Protein AF-0000000074639328 (afdb_homodimer)

InterPro domains:
  IPR000387 Tyrosine-specific protein phosphatases domain [PS50056] (82-148)
  IPR003595 Protein-tyrosine phosphatase, catalytic [SM00404] (59-155)
  IPR020422 Dual specificity protein phosphatase domain [PS50054] (8-161)
  IPR029021 Protein-tyrosine phosphatase-like [G3DSA:3.90.190.10] (4-173)
  IPR029021 Protein-tyrosine phosphatase-like [SSF52799] (18-153)
  IPR050561 Protein Tyrosine Phosphatase [PTHR23339] (26-161)

Secondary structure (DSSP, 8-state):
------PPPEEEEETTEEEEEEPPPPTTTHHHHHHHHHHTTEEEEEE-S---S-HHHHHTTT-EEEE----TTSPPPHHHHHHHHHHHHHHHHHSTT-EEEEE-SSSSSHHHHHHHHHHHHTT--HHHHHHHHHHHSTT-S-HHHHHHHHH-----TTS---TT----------/------PPPEEEEETTEEEEEEPPPPGGGHHHHHHHHHHTTEEEEEE-S---S-HHHHHTTT-EEEE----TTSPPPHHHHHHHHHHHHHHHHHSTT-EEEEE-SSSSSHHHHHHHHHHHHTT--HHHHHHHHHHHSTT-S-HHHHHHHHH-----TTS---TT----------

Radius of gyration: 21.83 Å; Cα contacts (8 Å, |Δi|>4): 522; chains: 2; bounding box: 65×54×74 Å

Sequence (348 aa):
MMKSRRPEPAEICHKNMRFLITDRPTDANLEKFITELEKHGVKDVVRVCEPTYSKEKLANSGIRVLDWEFDDGSPPPPEIVQNWFNLLKTRFSEDPGCCVAVHCVAGLGRAPVLVALALMEGGLKYEDAVEMIREKRRGAINARQLAYLEMYKAKARLRPKNGRNGGHHGCTILMMKSRRPEPAEICHKNMRFLITDRPTDANLEKFITELEKHGVKDVVRVCEPTYSKEKLANSGIRVLDWEFDDGSPPPPEIVQNWFNLLKTRFSEDPGCCVAVHCVAGLGRAPVLVALALMEGGLKYEDAVEMIREKRRGAINARQLAYLEMYKAKARLRPKNGRNGGHHGCTIL

Solvent-accessible surface area (backbone atoms only — not comparable to full-atom values): 19793 Å² total; per-residue (Å²): 125,81,74,75,72,75,76,69,72,25,76,48,76,55,59,71,43,35,36,34,40,28,46,52,73,47,86,91,42,40,67,60,49,51,52,53,37,55,73,61,41,37,44,36,37,38,33,35,34,83,85,85,71,70,57,63,69,41,44,75,73,65,23,45,70,43,86,57,60,59,62,84,89,49,81,77,51,70,67,55,53,51,52,50,53,52,47,50,58,50,47,43,66,77,39,71,28,40,19,41,30,31,21,19,71,75,33,32,42,71,26,50,50,55,53,35,49,50,38,27,15,46,67,40,53,59,69,56,29,49,47,59,48,31,76,55,35,74,81,39,51,50,72,66,49,45,51,52,49,67,66,55,77,68,80,50,82,57,42,79,77,70,75,68,74,65,74,79,78,71,81,71,83,126,127,82,72,74,72,75,74,68,72,25,76,48,76,56,57,70,43,35,36,36,40,26,45,51,74,47,87,90,42,38,66,60,48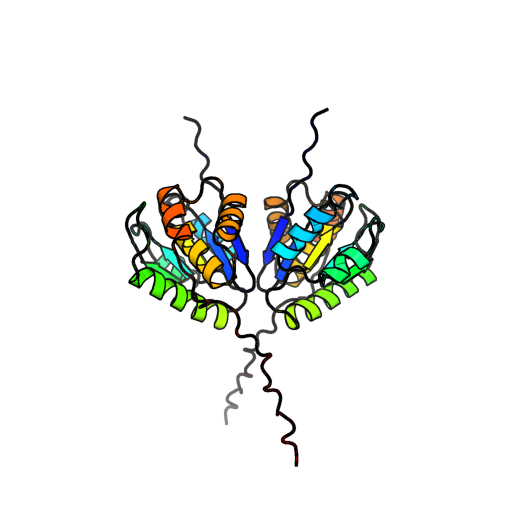,51,53,53,37,56,73,60,43,37,45,36,38,38,33,36,35,82,86,86,73,71,56,63,69,42,43,76,72,63,22,46,69,43,84,57,61,59,61,84,87,47,79,78,51,69,67,54,53,50,51,49,53,52,48,50,59,51,47,44,66,76,40,71,29,42,19,42,30,31,21,18,69,74,34,32,42,69,26,49,49,56,52,35,52,51,39,26,15,45,68,40,51,59,68,56,29,49,46,59,48,33,74,56,35,75,81,39,51,49,71,68,51,46,52,52,48,67,68,56,78,68,81,52,82,57,42,80,76,71,78,64,76,70,74,79,79,71,80,73,82,124

Foldseek 3Di:
DPPPPQADWFWFDDDQAIETQHADDDPVCVVVVLVVLVVQQAQEEEEQDDDDDDQVVNVVVNHHYHYNHDDFLDDRDPVSLVVLLVCRVVVCVVPTRHYHYYYYHRRAAHRLLSQLLLVVLQPDQSVVSVVSRCVRPPNHHDPSSSVVSNPDDHDNSPHDPPVPPPPPPPPPDD/DPPPPQADWFWFDDDQAIETFHADDDPVCVVVVLVVLVVQQAQEEEEQDDDDDDQVVNVVVNHHYHYNHDDFLDDRDPVSLVVLLVCRVVVCVVPTRHYHYYYYHRRAAHRLLSQLLLVVLQPDQSVVSVVSRCVRPPNHHDPSSSVVSNPDDHDNSPHDDPVPPPDPPPPPDD

Structure (mmCIF, N/CA/C/O backbone):
data_AF-0000000074639328-model_v1
#
loop_
_entity.id
_entity.type
_entity.pdbx_description
1 polymer 'Uncharacterized protein'
#
loop_
_atom_site.group_PDB
_atom_site.id
_atom_site.type_symbol
_atom_site.label_atom_id
_atom_site.label_alt_id
_atom_site.label_comp_id
_atom_site.label_asym_id
_atom_site.label_entity_id
_atom_site.label_seq_id
_atom_site.pdbx_PDB_ins_code
_atom_site.Cartn_x
_atom_site.Cartn_y
_atom_site.Cartn_z
_atom_site.occupancy
_atom_site.B_iso_or_equiv
_atom_site.auth_seq_id
_atom_site.auth_comp_id
_atom_site.auth_asym_id
_atom_site.auth_atom_id
_atom_site.pdbx_PDB_model_num
ATOM 1 N N . MET A 1 1 ? -11.578 25.125 -20.547 1 24.27 1 MET A N 1
ATOM 2 C CA . MET A 1 1 ? -10.82 25.188 -19.297 1 24.27 1 MET A CA 1
ATOM 3 C C . MET A 1 1 ? -10.43 23.797 -18.828 1 24.27 1 MET A C 1
ATOM 5 O O . MET A 1 1 ? -11.289 22.938 -18.656 1 24.27 1 MET A O 1
ATOM 9 N N . MET A 1 2 ? -9.328 23.25 -19.188 1 27.66 2 MET A N 1
ATOM 10 C CA . MET A 1 2 ? -8.938 21.859 -18.969 1 27.66 2 MET A CA 1
ATOM 11 C C . MET A 1 2 ? -9.188 21.438 -17.531 1 27.66 2 MET A C 1
ATOM 13 O O . MET A 1 2 ? -8.703 22.078 -16.594 1 27.66 2 MET A O 1
ATOM 17 N N . LYS A 1 3 ? -10.242 21.094 -17.203 1 35.56 3 LYS A N 1
ATOM 18 C CA . LYS A 1 3 ? -10.578 20.734 -15.828 1 35.56 3 LYS A CA 1
ATOM 19 C C . LYS A 1 3 ? -9.438 19.953 -15.18 1 35.56 3 LYS A C 1
ATOM 21 O O . LYS A 1 3 ? -9.031 18.906 -15.68 1 35.56 3 LYS A O 1
ATOM 26 N N . SER A 1 4 ? -8.406 20.578 -14.688 1 44.16 4 SER A N 1
ATOM 27 C CA . SER A 1 4 ? -7.27 19.906 -14.062 1 44.16 4 SER A CA 1
ATOM 28 C C . SER A 1 4 ? -7.723 18.797 -13.125 1 44.16 4 SER A C 1
ATOM 30 O O . SER A 1 4 ? -8.453 19.047 -12.164 1 44.16 4 SER A O 1
ATOM 32 N N . ARG A 1 5 ? -8.062 17.703 -13.57 1 53.28 5 ARG A N 1
ATOM 33 C CA . ARG A 1 5 ? -8.57 16.562 -12.812 1 53.28 5 ARG A CA 1
ATOM 34 C C . ARG A 1 5 ? -7.785 16.359 -11.523 1 53.28 5 ARG A C 1
ATOM 36 O O . ARG A 1 5 ? -6.555 16.359 -11.531 1 53.28 5 ARG A O 1
ATOM 43 N N . ARG A 1 6 ? -8.492 16.766 -10.375 1 64.94 6 ARG A N 1
ATOM 44 C CA . ARG A 1 6 ? -7.926 16.531 -9.047 1 64.94 6 ARG A CA 1
ATOM 45 C C . ARG A 1 6 ? -7.262 15.164 -8.953 1 64.94 6 ARG A C 1
ATOM 47 O O . ARG A 1 6 ? -7.793 14.18 -9.469 1 64.94 6 ARG A O 1
ATOM 54 N N . PRO A 1 7 ? -6.027 15.148 -8.523 1 80.62 7 PRO A N 1
ATOM 55 C CA . PRO A 1 7 ? -5.352 13.852 -8.414 1 80.62 7 PRO A CA 1
ATOM 56 C C . PRO A 1 7 ? -6.121 12.852 -7.559 1 80.62 7 PRO A C 1
ATOM 58 O O . PRO A 1 7 ? -6.848 13.25 -6.641 1 80.62 7 PRO A O 1
ATOM 61 N N . GLU A 1 8 ? -6.199 11.648 -7.938 1 87.94 8 GLU A N 1
ATOM 62 C CA . GLU A 1 8 ? -6.789 10.57 -7.152 1 87.94 8 GLU A CA 1
ATOM 63 C C . GLU A 1 8 ? -6.062 10.391 -5.824 1 87.94 8 GLU A C 1
ATOM 65 O O . GLU A 1 8 ? -4.891 10.742 -5.699 1 87.94 8 GLU A O 1
ATOM 70 N N . PRO A 1 9 ? -6.77 9.906 -4.785 1 95.56 9 PRO A N 1
ATOM 71 C CA . PRO A 1 9 ? -6.094 9.586 -3.527 1 95.56 9 PRO A CA 1
ATOM 72 C C . PRO A 1 9 ? -4.871 8.695 -3.723 1 95.56 9 PRO A C 1
ATOM 74 O O . PRO A 1 9 ? -4.879 7.801 -4.574 1 95.56 9 PRO A O 1
ATOM 77 N N . ALA A 1 10 ? -3.816 8.992 -2.988 1 97 10 ALA A N 1
ATOM 78 C CA . ALA A 1 10 ? -2.586 8.211 -3.066 1 97 10 ALA A CA 1
ATOM 79 C C . ALA A 1 10 ? -2.367 7.402 -1.793 1 97 10 ALA A C 1
ATOM 81 O O . ALA A 1 10 ? -2.15 7.969 -0.719 1 97 10 ALA A O 1
ATOM 82 N N . GLU A 1 11 ? -2.463 6.117 -1.931 1 97 11 GLU A N 1
ATOM 83 C CA . GLU A 1 11 ? -2.156 5.254 -0.795 1 97 11 GLU A CA 1
ATOM 84 C C . GLU A 1 11 ? -0.665 4.934 -0.732 1 97 11 GLU A C 1
ATOM 86 O O . GLU A 1 11 ? -0.063 4.555 -1.739 1 97 11 GLU A O 1
ATOM 91 N N . ILE A 1 12 ? -0.061 5.172 0.408 1 97.56 12 ILE A N 1
ATOM 92 C CA . ILE A 1 12 ? 1.343 4.875 0.67 1 97.56 12 ILE A CA 1
ATOM 93 C C . ILE A 1 12 ? 1.45 3.803 1.753 1 97.56 12 ILE A C 1
ATOM 95 O O . ILE A 1 12 ? 0.917 3.967 2.854 1 97.56 12 ILE A O 1
ATOM 99 N N . CYS A 1 13 ? 2.08 2.711 1.407 1 96.5 13 CYS A N 1
ATOM 100 C CA . CYS A 1 13 ? 2.299 1.643 2.377 1 96.5 13 CYS A CA 1
ATOM 101 C C . CYS A 1 13 ? 3.787 1.404 2.602 1 96.5 13 CYS A C 1
ATOM 103 O O . CYS A 1 13 ? 4.57 1.398 1.648 1 96.5 13 CYS A O 1
ATOM 105 N N . HIS A 1 14 ? 4.172 1.305 3.816 1 95.56 14 HIS A N 1
ATOM 106 C CA . HIS A 1 14 ? 5.535 0.966 4.207 1 95.56 14 HIS A CA 1
ATOM 107 C C . HIS A 1 14 ? 5.555 0.213 5.531 1 95.56 14 HIS A C 1
ATOM 109 O O . HIS A 1 14 ? 5.184 0.765 6.57 1 95.56 14 HIS A O 1
ATOM 115 N N . LYS A 1 15 ? 6.008 -1.035 5.438 1 92.38 15 LYS A N 1
ATOM 116 C CA . LYS A 1 15 ? 5.992 -1.878 6.629 1 92.38 15 LYS A CA 1
ATOM 117 C C . LYS A 1 15 ? 4.605 -1.91 7.262 1 92.38 15 LYS A C 1
ATOM 119 O O . LYS A 1 15 ? 3.631 -2.303 6.617 1 92.38 15 LYS A O 1
ATOM 124 N N . ASN A 1 16 ? 4.477 -1.452 8.492 1 92.75 16 ASN A N 1
ATOM 125 C CA . ASN A 1 16 ? 3.193 -1.551 9.188 1 92.75 16 ASN A CA 1
ATOM 126 C C . ASN A 1 16 ? 2.404 -0.248 9.094 1 92.75 16 ASN A C 1
ATOM 128 O O . ASN A 1 16 ? 1.396 -0.077 9.781 1 92.75 16 ASN A O 1
ATOM 132 N N . MET A 1 17 ? 2.885 0.607 8.227 1 97.12 17 MET A N 1
ATOM 133 C CA . MET A 1 17 ? 2.217 1.902 8.125 1 97.12 17 MET A CA 1
ATOM 134 C C . MET A 1 17 ? 1.473 2.027 6.801 1 97.12 17 MET A C 1
ATOM 136 O O . MET A 1 17 ? 1.985 1.625 5.754 1 97.12 17 MET A O 1
ATOM 140 N N . ARG A 1 18 ? 0.256 2.551 6.867 1 98 18 ARG A N 1
ATOM 141 C CA . ARG A 1 18 ? -0.562 2.84 5.695 1 98 18 ARG A CA 1
ATOM 142 C C . ARG A 1 18 ? -1.137 4.25 5.762 1 98 18 ARG A C 1
ATOM 144 O O . ARG A 1 18 ? -1.764 4.625 6.754 1 98 18 ARG A O 1
ATOM 151 N N . PHE A 1 19 ? -0.852 4.996 4.719 1 98.81 19 PHE A N 1
ATOM 152 C CA . PHE A 1 19 ? -1.301 6.383 4.656 1 98.81 19 PHE A CA 1
ATOM 153 C C . PHE A 1 19 ? -2.17 6.617 3.428 1 98.81 19 PHE A C 1
ATOM 155 O O . PHE A 1 19 ? -2.016 5.934 2.414 1 98.81 19 PHE A O 1
ATOM 162 N N . LEU A 1 20 ? -3.078 7.555 3.543 1 98.75 20 LEU A N 1
ATOM 163 C CA . LEU A 1 20 ? -3.83 8.055 2.396 1 98.75 20 LEU A CA 1
ATOM 164 C C . LEU A 1 20 ? -3.686 9.562 2.266 1 98.75 20 LEU A C 1
ATOM 166 O O . LEU A 1 20 ? -4.074 10.312 3.168 1 98.75 20 LEU A O 1
ATOM 170 N N . ILE A 1 21 ? -3.033 9.961 1.187 1 98.75 21 ILE A N 1
ATOM 171 C CA . ILE A 1 21 ? -2.898 11.391 0.903 1 98.75 21 ILE A CA 1
ATOM 172 C C . ILE A 1 21 ? -3.994 11.828 -0.067 1 98.75 21 ILE A C 1
ATOM 174 O O . ILE A 1 21 ? -4.172 11.219 -1.128 1 98.75 21 ILE A O 1
ATOM 178 N N . THR A 1 22 ? -4.727 12.844 0.298 1 98.12 22 THR A N 1
ATOM 179 C CA . THR A 1 22 ? -5.793 13.352 -0.563 1 98.12 22 THR A CA 1
ATOM 180 C C . THR A 1 22 ? -5.746 14.875 -0.642 1 98.12 22 THR A C 1
ATOM 182 O O . THR A 1 22 ? -4.98 15.516 0.082 1 98.12 22 THR A O 1
ATOM 185 N N . ASP A 1 23 ? -6.488 15.461 -1.587 1 97.75 23 ASP A N 1
ATOM 186 C CA . ASP A 1 23 ? -6.82 16.875 -1.529 1 97.75 23 ASP A CA 1
ATOM 187 C C . ASP A 1 23 ? -8 17.125 -0.597 1 97.75 23 ASP A C 1
ATOM 189 O O . ASP A 1 23 ? -8.656 16.188 -0.151 1 97.75 23 ASP A O 1
ATOM 193 N N . ARG A 1 24 ? -8.203 18.328 -0.285 1 97.75 24 ARG A N 1
ATOM 194 C CA . ARG A 1 24 ? -9.312 18.75 0.566 1 97.75 24 ARG A CA 1
ATOM 195 C C . ARG A 1 24 ? -10.648 18.5 -0.123 1 97.75 24 ARG A C 1
ATOM 197 O O . ARG A 1 24 ? -10.859 18.938 -1.258 1 97.75 24 ARG A O 1
ATOM 204 N N . PRO A 1 25 ? -11.531 17.781 0.567 1 97.5 25 PRO A N 1
ATOM 205 C CA . PRO A 1 25 ? -12.852 17.625 -0.042 1 97.5 25 PRO A CA 1
ATOM 206 C C . PRO A 1 25 ? -13.648 18.938 -0.052 1 97.5 25 PRO A C 1
ATOM 208 O O . PRO A 1 25 ? -13.336 19.859 0.695 1 97.5 25 PRO A O 1
ATOM 211 N N . THR A 1 26 ? -14.586 18.984 -0.951 1 95 26 THR A N 1
ATOM 212 C CA . THR A 1 26 ? -15.594 20.031 -0.975 1 95 26 THR A CA 1
ATOM 213 C C . THR A 1 26 ? -16.922 19.516 -0.445 1 95 26 THR A C 1
ATOM 215 O O . THR A 1 26 ? -17.094 18.312 -0.233 1 95 26 THR A O 1
ATOM 218 N N . ASP A 1 27 ? -17.844 20.422 -0.256 1 93.25 27 ASP A N 1
ATOM 219 C CA . ASP A 1 27 ? -19.172 20 0.163 1 93.25 27 ASP A CA 1
ATOM 220 C C . ASP A 1 27 ? -19.797 19.031 -0.853 1 93.25 27 ASP A C 1
ATOM 222 O O . ASP A 1 27 ? -20.469 18.078 -0.477 1 93.25 27 ASP A O 1
ATOM 226 N N . ALA A 1 28 ? -19.578 19.266 -2.107 1 95.06 28 ALA A N 1
ATOM 227 C CA . ALA A 1 28 ? -20.172 18.484 -3.188 1 95.06 28 ALA A CA 1
ATOM 228 C C . ALA A 1 28 ? -19.625 17.062 -3.201 1 95.06 28 ALA A C 1
ATOM 230 O O . ALA A 1 28 ? -20.328 16.125 -3.611 1 95.06 28 ALA A O 1
ATOM 231 N N . ASN A 1 29 ? -18.359 16.859 -2.736 1 96.06 29 ASN A N 1
ATOM 232 C CA . ASN A 1 29 ? -17.781 15.516 -2.848 1 96.06 29 ASN A CA 1
ATOM 233 C C . ASN A 1 29 ? -17.469 14.922 -1.477 1 96.06 29 ASN A C 1
ATOM 235 O O . ASN A 1 29 ? -16.719 13.953 -1.372 1 96.06 29 ASN A O 1
ATOM 239 N N . LEU A 1 30 ? -18.047 15.5 -0.447 1 97 30 LEU A N 1
ATOM 240 C CA . LEU A 1 30 ? -17.719 15.062 0.909 1 97 30 LEU A CA 1
ATOM 241 C C . LEU A 1 30 ? -18.172 13.625 1.135 1 97 30 LEU A C 1
ATOM 243 O O . LEU A 1 30 ? -17.453 12.844 1.771 1 97 30 LEU A O 1
ATOM 247 N N . GLU A 1 31 ? -19.281 13.25 0.608 1 96.75 31 GLU A N 1
ATOM 248 C CA . GLU A 1 31 ? -19.781 11.891 0.782 1 96.75 31 GLU A CA 1
ATOM 249 C C . GLU A 1 31 ? -18.875 10.883 0.079 1 96.75 31 GLU A C 1
ATOM 251 O O . GLU A 1 31 ? -18.594 9.812 0.62 1 96.75 31 GLU A O 1
ATOM 256 N N . LYS A 1 32 ? -18.5 11.242 -1.115 1 96 32 LYS A N 1
ATOM 257 C CA . LYS A 1 32 ? -17.562 10.383 -1.842 1 96 32 LYS A CA 1
ATOM 258 C C . LYS A 1 32 ? -16.234 10.266 -1.106 1 96 32 LYS A C 1
ATOM 260 O O . LYS A 1 32 ? -15.625 9.195 -1.078 1 96 32 LYS A O 1
ATOM 265 N N . PHE A 1 33 ? -15.828 11.359 -0.594 1 97.62 33 PHE A N 1
ATOM 266 C CA . PHE A 1 33 ? -14.609 11.406 0.206 1 97.62 33 PHE A CA 1
ATOM 267 C C . PHE A 1 33 ? -14.711 10.445 1.391 1 97.62 33 PHE A C 1
ATOM 269 O O . PHE A 1 33 ? -13.812 9.641 1.616 1 97.62 33 PHE A O 1
ATOM 276 N N . ILE A 1 34 ? -15.781 10.422 2.094 1 97.75 34 ILE A N 1
ATOM 277 C CA . ILE A 1 34 ? -15.969 9.578 3.268 1 97.75 34 ILE A CA 1
ATOM 278 C C . ILE A 1 34 ? -15.992 8.109 2.852 1 97.75 34 ILE A C 1
ATOM 280 O O . ILE A 1 34 ? -15.367 7.262 3.5 1 97.75 34 ILE A O 1
ATOM 284 N N . THR A 1 35 ? -16.672 7.832 1.785 1 95.31 35 THR A N 1
ATOM 285 C CA . THR A 1 35 ? -16.719 6.469 1.266 1 95.31 35 THR A CA 1
ATOM 286 C C . THR A 1 35 ? -15.32 5.965 0.923 1 95.31 35 THR A C 1
ATOM 288 O O . THR A 1 35 ? -14.984 4.816 1.208 1 95.31 35 THR A O 1
ATOM 291 N N . GLU A 1 36 ? -14.477 6.848 0.338 1 95.25 36 GLU A N 1
ATOM 292 C CA . GLU A 1 36 ? -13.102 6.504 -0.003 1 95.25 36 GLU A CA 1
ATOM 293 C C . GLU A 1 36 ? -12.281 6.203 1.249 1 95.25 36 GLU A C 1
ATOM 295 O O . GLU A 1 36 ? -11.484 5.266 1.263 1 95.25 36 GLU A O 1
ATOM 300 N N . LEU A 1 37 ? -12.547 6.988 2.246 1 97.88 37 LEU A N 1
ATOM 301 C CA . LEU A 1 37 ? -11.867 6.758 3.514 1 97.88 37 LEU A CA 1
ATOM 302 C C . LEU A 1 37 ? -12.242 5.398 4.09 1 97.88 37 LEU A C 1
ATOM 304 O O . LEU A 1 37 ? -11.367 4.645 4.531 1 97.88 37 LEU A O 1
ATOM 308 N N . GLU A 1 38 ? -13.469 5.086 4.059 1 95.56 38 GLU A N 1
ATOM 309 C CA . GLU A 1 38 ? -13.961 3.814 4.586 1 95.56 38 GLU A CA 1
ATOM 310 C C . GLU A 1 38 ? -13.375 2.635 3.812 1 95.56 38 GLU A C 1
ATOM 312 O O . GLU A 1 38 ? -12.961 1.641 4.41 1 95.56 38 GLU A O 1
ATOM 317 N N . LYS A 1 39 ? -13.344 2.865 2.545 1 91.69 39 LYS A N 1
ATOM 318 C CA . LYS A 1 39 ? -12.828 1.815 1.672 1 91.69 39 LYS A CA 1
ATOM 319 C C . LYS A 1 39 ? -11.375 1.484 2.008 1 91.69 39 LYS A C 1
ATOM 321 O O . LYS A 1 39 ? -10.961 0.327 1.915 1 91.69 39 LYS A O 1
ATOM 326 N N . HIS A 1 40 ? -10.609 2.379 2.461 1 95.25 40 HIS A N 1
ATOM 327 C CA . HIS A 1 40 ? -9.188 2.193 2.738 1 95.25 40 HIS A CA 1
ATOM 328 C C . HIS A 1 40 ? -8.953 1.851 4.207 1 95.25 40 HIS A C 1
ATOM 330 O O . HIS A 1 40 ? -7.809 1.674 4.633 1 95.25 40 HIS A O 1
ATOM 336 N N . GLY A 1 41 ? -10.055 1.839 5.051 1 95.69 41 GLY A N 1
ATOM 337 C CA . GLY A 1 41 ? -9.906 1.499 6.457 1 95.69 41 GLY A CA 1
ATOM 338 C C . GLY A 1 41 ? -9.305 2.619 7.281 1 95.69 41 GLY A C 1
ATOM 339 O O . GLY A 1 41 ? -8.562 2.365 8.234 1 95.69 41 GLY A O 1
ATOM 340 N N . VAL A 1 42 ? -9.609 3.844 6.906 1 98.5 42 VAL A N 1
ATOM 341 C CA . VAL A 1 42 ? -9.047 5.004 7.594 1 98.5 42 VAL A CA 1
ATOM 342 C C . VAL A 1 42 ? -9.695 5.148 8.969 1 98.5 42 VAL A C 1
ATOM 344 O O . VAL A 1 42 ? -10.922 5.043 9.102 1 98.5 42 VAL A O 1
ATOM 347 N N . LYS A 1 43 ? -8.844 5.398 9.93 1 98.75 43 LYS A N 1
ATOM 348 C CA . LYS A 1 43 ? -9.344 5.605 11.281 1 98.75 43 LYS A CA 1
ATOM 349 C C . LYS A 1 43 ? -9.164 7.059 11.719 1 98.75 43 LYS A C 1
ATOM 351 O O . LYS A 1 43 ? -9.93 7.562 12.539 1 98.75 43 LYS A O 1
ATOM 356 N N . ASP A 1 44 ? -8.195 7.738 11.219 1 98.88 44 ASP A N 1
ATOM 357 C CA . ASP A 1 44 ? -7.914 9.141 11.516 1 98.88 44 ASP A CA 1
ATOM 358 C C . ASP A 1 44 ? -7.715 9.945 10.234 1 98.88 44 ASP A C 1
ATOM 360 O O . ASP A 1 44 ? -7.074 9.469 9.297 1 98.88 44 ASP A O 1
ATOM 364 N N . VAL A 1 45 ? -8.305 11.078 10.234 1 98.94 45 VAL A N 1
ATOM 365 C CA . VAL A 1 45 ? -8 12.078 9.211 1 98.94 4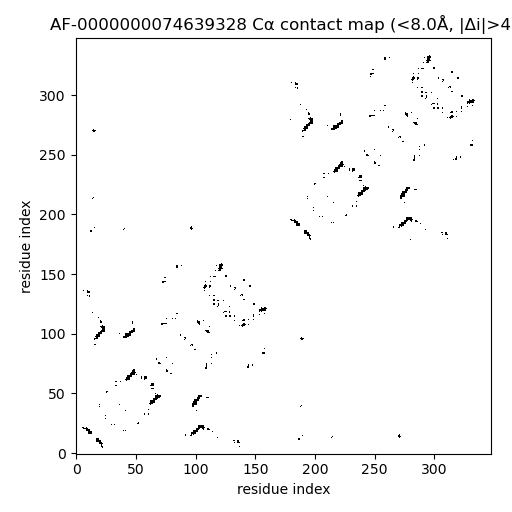5 VAL A CA 1
ATOM 366 C C . VAL A 1 45 ? -7.316 13.281 9.852 1 98.94 45 VAL A C 1
ATOM 368 O O . VAL A 1 45 ? -7.852 13.891 10.781 1 98.94 45 VAL A O 1
ATOM 371 N N . VAL A 1 46 ? -6.16 13.625 9.375 1 98.94 46 VAL A N 1
ATOM 372 C CA . VAL A 1 46 ? -5.434 14.812 9.812 1 98.94 46 VAL A CA 1
ATOM 373 C C . VAL A 1 46 ? -5.598 15.93 8.789 1 98.94 46 VAL A C 1
ATOM 375 O O . VAL A 1 46 ? -5.203 15.773 7.629 1 98.94 46 VAL A O 1
ATOM 378 N N . ARG A 1 47 ? -6.191 17.016 9.188 1 98.75 47 ARG A N 1
ATOM 379 C CA . ARG A 1 47 ? -6.289 18.203 8.359 1 98.75 47 ARG A CA 1
ATOM 380 C C . ARG A 1 47 ? -5.156 19.188 8.664 1 98.75 47 ARG A C 1
ATOM 382 O O . ARG A 1 47 ? -5.039 19.672 9.789 1 98.75 47 ARG A O 1
ATOM 389 N N . VAL A 1 48 ? -4.352 19.438 7.648 1 98.75 48 VAL A N 1
ATOM 390 C CA . VAL A 1 48 ? -3.209 20.312 7.914 1 98.75 48 VAL A CA 1
ATOM 391 C C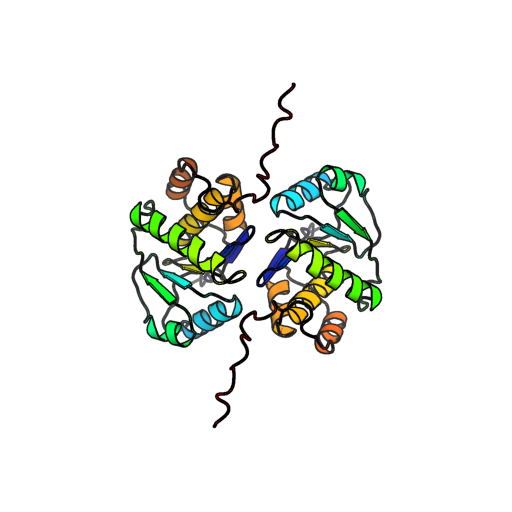 . VAL A 1 48 ? -3.408 21.656 7.219 1 98.75 48 VAL A C 1
ATOM 393 O O . VAL A 1 48 ? -2.445 22.391 6.996 1 98.75 48 VAL A O 1
ATOM 396 N N . CYS A 1 49 ? -4.598 21.906 6.77 1 98.06 49 CYS A N 1
ATOM 397 C CA . CYS A 1 49 ? -5.078 23.203 6.32 1 98.06 49 CYS A CA 1
ATOM 398 C C . CYS A 1 49 ? -6.324 23.625 7.094 1 98.06 49 CYS A C 1
ATOM 400 O O . CYS A 1 49 ? -6.727 22.953 8.039 1 98.06 49 CYS A O 1
ATOM 402 N N . GLU A 1 50 ? -6.836 24.75 6.711 1 96.62 50 GLU A N 1
ATOM 403 C CA . GLU A 1 50 ? -8.008 25.281 7.402 1 96.62 50 GLU A CA 1
ATOM 404 C C . GLU A 1 50 ? -9.188 24.328 7.301 1 96.62 50 GLU A C 1
ATOM 406 O O . GLU A 1 50 ? -9.461 23.781 6.227 1 96.62 50 GLU A O 1
ATOM 411 N N . PRO A 1 51 ? -9.867 24.078 8.43 1 96.5 51 PRO A N 1
ATOM 412 C CA . PRO A 1 51 ? -11.055 23.219 8.383 1 96.5 51 PRO A CA 1
ATOM 413 C C . PRO A 1 51 ? -12.156 23.781 7.496 1 96.5 51 PRO A C 1
ATOM 415 O O . PRO A 1 51 ? -12.477 24.969 7.574 1 96.5 51 PRO A O 1
ATOM 418 N N . THR A 1 52 ? -12.742 22.922 6.625 1 95.88 52 THR A N 1
ATOM 419 C CA . THR A 1 52 ? -13.758 23.391 5.691 1 95.88 52 THR A CA 1
ATOM 420 C C . THR A 1 52 ? -15.008 22.516 5.762 1 95.88 52 THR A C 1
ATOM 422 O O . THR A 1 52 ? -15.984 22.75 5.059 1 95.88 52 THR A O 1
ATOM 425 N N . TYR A 1 53 ? -15.055 21.438 6.527 1 97.25 53 TYR A N 1
ATOM 426 C CA . TYR A 1 53 ? -16.203 20.562 6.723 1 97.25 53 TYR A CA 1
ATOM 427 C C . TYR A 1 53 ? -16.297 20.109 8.172 1 97.25 53 TYR A C 1
ATOM 429 O O . TYR A 1 53 ? -15.328 20.188 8.93 1 97.25 53 TYR A O 1
ATOM 437 N N . SER A 1 54 ? -17.453 19.656 8.586 1 95.81 54 SER A N 1
ATOM 438 C CA . SER A 1 54 ? -17.703 19.25 9.961 1 95.81 54 SER A CA 1
ATOM 439 C C . SER A 1 54 ? -17.062 17.906 10.273 1 95.81 54 SER A C 1
ATOM 441 O O . SER A 1 54 ? -17.094 17 9.445 1 95.81 54 SER A O 1
ATOM 443 N N . LYS A 1 55 ? -16.547 17.812 11.531 1 97.19 55 LYS A N 1
ATOM 444 C CA . LYS A 1 55 ? -15.977 16.562 12 1 97.19 55 LYS A CA 1
ATOM 445 C C . LYS A 1 55 ? -17.062 15.516 12.242 1 97.19 55 LYS A C 1
ATOM 447 O O . LYS A 1 55 ? -16.797 14.312 12.18 1 97.19 55 LYS A O 1
ATOM 452 N N . GLU A 1 56 ? -18.172 15.969 12.508 1 96.5 56 GLU A N 1
ATOM 453 C CA . GLU A 1 56 ? -19.281 15.102 12.922 1 96.5 56 GLU A CA 1
ATOM 454 C C . GLU A 1 56 ? -19.641 14.109 11.82 1 96.5 56 GLU A C 1
ATOM 456 O O . GLU A 1 56 ? -19.969 12.953 12.109 1 96.5 56 GLU A O 1
ATOM 461 N N . LYS A 1 57 ? -19.578 14.578 10.625 1 94.44 57 LYS A N 1
ATOM 462 C CA . LYS A 1 57 ? -19.906 13.711 9.492 1 94.44 57 LYS A CA 1
ATOM 463 C C . LYS A 1 57 ? -18.969 12.508 9.43 1 94.44 57 LYS A C 1
ATOM 465 O O . LYS A 1 57 ? -19.406 11.391 9.156 1 94.44 57 LYS A O 1
ATOM 470 N N . LEU A 1 58 ? -17.734 12.758 9.695 1 97.81 58 LEU A N 1
ATOM 471 C CA . LEU A 1 58 ? -16.75 11.68 9.664 1 97.81 58 LEU A CA 1
ATOM 472 C C . LEU A 1 58 ? -16.844 10.828 10.93 1 97.81 58 LEU A C 1
ATOM 474 O O . LEU A 1 58 ? -16.688 9.609 10.883 1 97.81 58 LEU A O 1
ATOM 478 N N . ALA A 1 59 ? -17.156 11.477 12.055 1 97.56 59 ALA A N 1
ATOM 479 C CA . ALA A 1 59 ? -17.297 10.766 13.32 1 97.56 59 ALA A CA 1
ATOM 480 C C . ALA A 1 59 ? -18.391 9.711 13.242 1 97.56 59 ALA A C 1
ATOM 482 O O . ALA A 1 59 ? -18.281 8.641 13.844 1 97.56 59 ALA A O 1
ATOM 483 N N . ASN A 1 60 ? -19.375 10 12.492 1 96.19 60 ASN A N 1
ATOM 484 C CA . ASN A 1 60 ? -20.484 9.07 12.312 1 96.19 60 ASN A CA 1
ATOM 485 C C . ASN A 1 60 ? -20.047 7.801 11.586 1 96.19 60 ASN A C 1
ATOM 487 O O . ASN A 1 60 ? -20.672 6.75 11.719 1 96.19 60 ASN A O 1
ATOM 491 N N . SER A 1 61 ? -18.969 7.895 10.898 1 95.69 61 SER A N 1
ATOM 492 C CA . SER A 1 61 ? -18.422 6.742 10.195 1 95.69 61 SER A CA 1
ATOM 493 C C . SER A 1 61 ? -17.266 6.121 10.961 1 95.69 61 SER A C 1
ATOM 495 O O . SER A 1 61 ? -16.516 5.309 10.414 1 95.69 61 SER A O 1
ATOM 497 N N . GLY A 1 62 ? -17.031 6.594 12.195 1 97.19 62 GLY A N 1
ATOM 498 C CA . GLY A 1 62 ? -15.984 6.031 13.039 1 97.19 62 GLY A CA 1
ATOM 499 C C . GLY A 1 62 ? -14.609 6.594 12.742 1 97.19 62 GLY A C 1
ATOM 500 O O . GLY A 1 62 ? -13.594 5.973 13.062 1 97.19 62 GLY A O 1
ATOM 501 N N . ILE A 1 63 ? -14.609 7.742 12.07 1 98.62 63 ILE A N 1
ATOM 502 C CA . ILE A 1 63 ? -13.336 8.344 11.695 1 98.62 63 ILE A CA 1
ATOM 503 C C . ILE A 1 63 ? -13.07 9.578 12.562 1 98.62 63 ILE A C 1
ATOM 505 O O . ILE A 1 63 ? -13.914 10.477 12.648 1 98.62 63 ILE A O 1
ATOM 509 N N . ARG A 1 64 ? -11.977 9.609 13.227 1 98.75 64 ARG A N 1
ATOM 510 C CA . ARG A 1 64 ? -11.555 10.75 14.031 1 98.75 64 ARG A CA 1
ATOM 511 C C . ARG A 1 64 ? -10.867 11.805 13.18 1 98.75 64 ARG A C 1
ATOM 513 O O . ARG A 1 64 ? -10.031 11.477 12.336 1 98.75 64 ARG A O 1
ATOM 520 N N . VAL A 1 65 ? -11.25 13.078 13.383 1 98.81 65 VAL A N 1
ATOM 521 C CA . VAL A 1 65 ? -10.641 14.172 12.625 1 98.81 65 VAL A CA 1
ATOM 522 C C . VAL A 1 65 ? -9.781 15.023 13.547 1 98.81 65 VAL A C 1
ATOM 524 O O . VAL A 1 65 ? -10.234 15.438 14.617 1 98.81 65 VAL A O 1
ATOM 527 N N . LEU A 1 66 ? -8.547 15.25 13.18 1 98.88 66 LEU A N 1
ATOM 528 C CA . LEU A 1 66 ? -7.598 16.078 13.922 1 98.88 66 LEU A CA 1
ATOM 529 C C . LEU A 1 66 ? -7.199 17.297 13.109 1 98.88 66 LEU A C 1
ATOM 531 O O . LEU A 1 66 ? -6.883 17.188 11.922 1 98.88 66 LEU A O 1
ATOM 535 N N . ASP A 1 67 ? -7.25 18.453 13.805 1 98.69 67 ASP A N 1
ATOM 536 C CA . ASP A 1 67 ? -6.875 19.703 13.164 1 98.69 67 ASP A CA 1
ATOM 537 C C . ASP A 1 67 ? -5.457 20.125 13.555 1 98.69 67 ASP A C 1
ATOM 539 O O . ASP A 1 67 ? -5.211 20.5 14.695 1 98.69 67 ASP A O 1
ATOM 543 N N . TRP A 1 68 ? -4.582 20.094 12.586 1 98.69 68 TRP A N 1
ATOM 544 C CA . TRP A 1 68 ? -3.188 20.469 12.82 1 98.69 68 TRP A CA 1
ATOM 545 C C . TRP A 1 68 ? -2.684 21.406 11.727 1 98.69 68 TRP A C 1
ATOM 547 O O . TRP A 1 68 ? -1.687 21.109 11.062 1 98.69 68 TRP A O 1
ATOM 557 N N . GLU A 1 69 ? -3.314 22.516 11.633 1 98.19 69 GLU A N 1
ATOM 558 C CA . GLU A 1 69 ? -3.055 23.484 10.562 1 98.19 69 GLU A CA 1
ATOM 559 C C . GLU A 1 69 ? -1.663 24.094 10.695 1 98.19 69 GLU A C 1
ATOM 561 O O . GLU A 1 69 ? -1.227 24.406 11.805 1 98.19 69 GLU A O 1
ATOM 566 N N . PHE A 1 70 ? -0.946 24.312 9.555 1 98 70 PHE A N 1
ATOM 567 C CA . PHE A 1 70 ? 0.266 25.125 9.484 1 98 70 PHE A CA 1
ATOM 568 C C . PHE A 1 70 ? 0.436 25.734 8.094 1 98 70 PHE A C 1
ATOM 570 O O . PHE A 1 70 ? -0.269 25.344 7.156 1 98 70 PHE A O 1
ATOM 577 N N . ASP A 1 71 ? 1.315 26.625 7.863 1 95.69 71 ASP A N 1
ATOM 578 C CA . ASP A 1 71 ? 1.387 27.453 6.672 1 95.69 71 ASP A CA 1
ATOM 579 C C . ASP A 1 71 ? 1.916 26.672 5.477 1 95.69 71 ASP A C 1
ATOM 581 O O . ASP A 1 71 ? 2.879 25.906 5.602 1 95.69 71 ASP A O 1
ATOM 585 N N . ASP A 1 72 ? 1.309 26.953 4.383 1 92.5 72 ASP A N 1
ATOM 586 C CA . ASP A 1 72 ? 1.758 26.344 3.133 1 92.5 72 ASP A CA 1
ATOM 587 C C . ASP A 1 72 ? 3.205 26.719 2.826 1 92.5 72 ASP A C 1
ATOM 589 O O . ASP A 1 72 ? 3.617 27.859 3.064 1 92.5 72 ASP A O 1
ATOM 593 N N . GLY A 1 73 ? 3.957 25.797 2.309 1 89.06 73 GLY A N 1
ATOM 594 C CA . GLY A 1 73 ? 5.336 26.047 1.926 1 89.06 73 GLY A CA 1
ATOM 595 C C . GLY A 1 73 ? 6.289 26.078 3.107 1 89.06 73 GLY A C 1
ATOM 596 O O . GLY A 1 73 ? 7.508 26.125 2.928 1 89.06 73 GLY A O 1
ATOM 597 N N . SER A 1 74 ? 5.75 26.016 4.301 1 91 74 SER A N 1
ATOM 598 C CA . SER A 1 74 ? 6.586 26 5.5 1 91 74 SER A CA 1
ATOM 599 C C . SER A 1 74 ? 6.766 24.578 6.031 1 91 74 SER A C 1
ATOM 601 O O . SER A 1 74 ? 5.898 23.734 5.84 1 91 74 SER A O 1
ATOM 603 N N . PRO A 1 75 ? 7.992 24.422 6.668 1 96.19 75 PRO A N 1
ATOM 604 C CA . PRO A 1 75 ? 8.086 23.172 7.426 1 96.19 75 PRO A CA 1
ATOM 605 C C . PRO A 1 75 ? 7.016 23.062 8.508 1 96.19 75 PRO A C 1
ATOM 607 O O . PRO A 1 75 ? 6.555 24.062 9.039 1 96.19 75 PRO A O 1
ATOM 610 N N . PRO A 1 76 ? 6.59 21.797 8.719 1 98.44 76 PRO A N 1
ATOM 611 C CA . PRO A 1 76 ? 5.668 21.656 9.844 1 98.44 76 PRO A CA 1
ATOM 612 C C . PRO A 1 76 ? 6.297 22.078 11.172 1 98.44 76 PRO A C 1
ATOM 614 O O . PRO A 1 76 ? 7.477 21.812 11.414 1 98.44 76 PRO A O 1
ATOM 617 N N . PRO A 1 77 ? 5.5 22.734 12.016 1 98.31 77 PRO A N 1
ATOM 618 C CA . PRO A 1 77 ? 6 23.078 13.344 1 98.31 77 PRO A CA 1
ATOM 619 C C . PRO A 1 77 ? 6.363 21.859 14.18 1 98.31 77 PRO A C 1
ATOM 621 O O . PRO A 1 77 ? 5.715 20.812 14.062 1 98.31 77 PRO A O 1
ATOM 624 N N . PRO A 1 78 ? 7.371 22.062 15.086 1 97.75 78 PRO A N 1
ATOM 625 C CA . PRO A 1 78 ? 7.816 20.922 15.906 1 97.75 78 PRO A CA 1
ATOM 626 C C . PRO A 1 78 ? 6.676 20.266 16.672 1 97.75 78 PRO A C 1
ATOM 628 O O . PRO A 1 78 ? 6.66 19.047 16.828 1 97.75 78 PRO A O 1
ATOM 631 N N . GLU A 1 79 ? 5.797 21.062 17.109 1 98.31 79 GLU A N 1
ATOM 632 C CA . GLU A 1 79 ? 4.68 20.5 17.859 1 98.31 79 GLU A CA 1
ATOM 633 C C . GLU A 1 79 ? 3.809 19.609 16.984 1 98.31 79 GLU A C 1
ATOM 635 O O . GLU A 1 79 ? 3.348 18.547 17.438 1 98.31 79 GLU A O 1
ATOM 640 N N . ILE A 1 80 ? 3.576 19.984 15.773 1 98.62 80 ILE A N 1
ATOM 641 C CA . ILE A 1 80 ? 2.779 19.188 14.844 1 98.62 80 ILE A CA 1
ATOM 642 C C . ILE A 1 80 ? 3.516 17.906 14.5 1 98.62 80 ILE A C 1
ATOM 644 O O . ILE A 1 80 ? 2.904 16.828 14.414 1 98.62 80 ILE A O 1
ATOM 648 N N . VAL A 1 81 ? 4.809 17.984 14.328 1 98.69 81 VAL A N 1
ATOM 649 C CA . VAL A 1 81 ? 5.629 16.828 14.031 1 98.69 81 VAL A CA 1
ATOM 650 C C . VAL A 1 81 ? 5.535 15.82 15.188 1 98.69 81 VAL A C 1
ATOM 652 O O . VAL A 1 81 ? 5.34 14.625 14.961 1 98.69 81 VAL A O 1
ATOM 655 N N . GLN A 1 82 ? 5.598 16.359 16.375 1 98.31 82 GLN A N 1
ATOM 656 C CA . GLN A 1 82 ? 5.504 15.492 17.547 1 98.31 82 GLN A CA 1
ATOM 657 C C . GLN A 1 82 ? 4.129 14.844 17.656 1 98.31 82 GLN A C 1
ATOM 659 O O . GLN A 1 82 ? 4.016 13.641 17.906 1 98.31 82 GLN A O 1
ATOM 664 N N . ASN A 1 83 ? 3.111 15.602 17.469 1 98.75 83 ASN A N 1
ATOM 665 C CA . ASN A 1 83 ? 1.751 15.07 17.5 1 98.75 83 ASN A CA 1
ATOM 666 C C . ASN A 1 83 ? 1.544 14 16.438 1 98.75 83 ASN A C 1
ATOM 668 O O . ASN A 1 83 ? 0.88 12.992 16.672 1 98.75 83 ASN A O 1
ATOM 672 N N . TRP A 1 84 ? 2.139 14.203 15.312 1 98.81 84 TRP A N 1
ATOM 673 C CA . TRP A 1 84 ? 2.047 13.281 14.18 1 98.81 84 TRP A CA 1
ATOM 674 C C . TRP A 1 84 ? 2.635 11.922 14.531 1 98.81 84 TRP A C 1
ATOM 676 O O . TRP A 1 84 ? 1.971 10.891 14.383 1 98.81 84 TRP A O 1
ATOM 686 N N . PHE A 1 85 ? 3.787 11.93 15.07 1 98.62 85 PHE A N 1
ATOM 687 C CA . PHE A 1 85 ? 4.438 10.664 15.406 1 98.62 85 PHE A CA 1
ATOM 688 C C . PHE A 1 85 ? 3.725 9.984 16.562 1 98.62 85 PHE A C 1
ATOM 690 O O . PHE A 1 85 ? 3.611 8.758 16.594 1 98.62 85 PHE A O 1
ATOM 697 N N . ASN A 1 86 ? 3.236 10.758 17.516 1 98.56 86 ASN A N 1
ATOM 698 C CA . ASN A 1 86 ? 2.469 10.18 18.609 1 98.56 86 ASN A CA 1
ATOM 699 C C . ASN A 1 86 ? 1.204 9.492 18.109 1 98.56 86 ASN A C 1
ATOM 701 O O . ASN A 1 86 ? 0.873 8.391 18.547 1 98.56 86 ASN A O 1
ATOM 705 N N . LEU A 1 87 ? 0.537 10.156 17.203 1 98.88 87 LEU A N 1
ATOM 706 C CA . LEU A 1 87 ? -0.657 9.562 16.609 1 98.88 87 LEU A CA 1
ATOM 707 C C . LEU A 1 87 ? -0.325 8.242 15.93 1 98.88 87 LEU A C 1
ATOM 709 O O . LEU A 1 87 ? -1.011 7.238 16.141 1 98.88 87 LEU A O 1
ATOM 713 N N . LEU A 1 88 ? 0.688 8.234 15.125 1 98.62 88 LEU A N 1
ATOM 714 C CA . LEU A 1 88 ? 1.017 7.066 14.32 1 98.62 88 LEU A CA 1
ATOM 715 C C . LEU A 1 88 ? 1.419 5.891 15.203 1 98.62 88 LEU A C 1
ATOM 717 O O . LEU A 1 88 ? 0.983 4.758 14.977 1 98.62 88 LEU A O 1
ATOM 721 N N . LYS A 1 89 ? 2.248 6.168 16.219 1 97.44 89 LYS A N 1
ATOM 722 C CA . LYS A 1 89 ? 2.658 5.117 17.156 1 97.44 89 LYS A CA 1
ATOM 723 C C . LYS A 1 89 ? 1.451 4.48 17.828 1 97.44 89 LYS A C 1
ATOM 725 O O . LYS A 1 89 ? 1.361 3.254 17.922 1 97.44 89 LYS A O 1
ATOM 730 N N . THR A 1 90 ? 0.606 5.297 18.234 1 97.88 90 THR A N 1
ATOM 731 C CA . THR A 1 90 ? -0.563 4.832 18.969 1 97.88 90 THR A CA 1
ATOM 732 C C . THR A 1 90 ? -1.539 4.117 18.031 1 97.88 90 THR A C 1
ATOM 734 O O . THR A 1 90 ? -1.968 2.996 18.312 1 97.88 90 THR A O 1
ATOM 737 N N . ARG A 1 91 ? -1.836 4.711 16.875 1 97.88 91 ARG A N 1
ATOM 738 C CA . ARG A 1 91 ? -2.891 4.215 15.992 1 97.88 91 ARG A CA 1
ATOM 739 C C . ARG A 1 91 ? -2.502 2.875 15.375 1 97.88 91 ARG A C 1
ATOM 741 O O . ARG A 1 91 ? -3.283 1.923 15.398 1 97.88 91 ARG A O 1
ATOM 748 N N . PHE A 1 92 ? -1.309 2.752 14.867 1 96.06 92 PHE A N 1
ATOM 749 C CA . PHE A 1 92 ? -0.918 1.528 14.18 1 96.06 92 PHE A CA 1
ATOM 750 C C . PHE A 1 92 ? -0.657 0.405 15.18 1 96.06 92 PHE A C 1
ATOM 752 O O . PHE A 1 92 ? -0.711 -0.774 14.82 1 96.06 92 PHE A O 1
ATOM 759 N N . SER A 1 93 ? -0.378 0.777 16.453 1 94.19 93 SER A N 1
ATOM 760 C CA . SER A 1 93 ? -0.276 -0.227 17.5 1 94.19 93 SER A CA 1
ATOM 761 C C . SER A 1 93 ? -1.654 -0.717 17.938 1 94.19 93 SER A C 1
ATOM 763 O O . SER A 1 93 ? -1.873 -1.921 18.078 1 94.19 93 SER A O 1
ATOM 765 N N . GLU A 1 94 ? -2.592 0.162 18.094 1 95.44 94 GLU A N 1
ATOM 766 C CA . GLU A 1 94 ? -3.922 -0.158 18.609 1 95.44 94 GLU A CA 1
ATOM 767 C C . GLU A 1 94 ? -4.762 -0.86 17.547 1 95.44 94 GLU A C 1
ATOM 769 O O . GLU A 1 94 ? -5.609 -1.697 17.859 1 95.44 94 GLU A O 1
ATOM 774 N N . ASP A 1 95 ? -4.547 -0.49 16.312 1 95.06 95 ASP A N 1
ATOM 775 C CA . ASP A 1 95 ? -5.324 -1.035 15.195 1 95.06 95 ASP A CA 1
ATOM 776 C C . ASP A 1 95 ? -4.422 -1.38 14.016 1 95.06 95 ASP A C 1
ATOM 778 O O . ASP A 1 95 ? -4.426 -0.682 13 1 95.06 95 ASP A O 1
ATOM 782 N N . PRO A 1 96 ? -3.721 -2.561 14.148 1 91.31 96 PRO A N 1
ATOM 783 C CA . PRO A 1 96 ? -2.832 -2.961 13.055 1 91.31 96 PRO A CA 1
ATOM 784 C C . PRO A 1 96 ? -3.572 -3.145 11.727 1 91.31 96 PRO A C 1
ATOM 786 O O . PRO A 1 96 ? -4.664 -3.715 11.703 1 91.31 96 PRO A O 1
ATOM 789 N N . GLY A 1 97 ? -3.033 -2.566 10.719 1 91 97 GLY A N 1
ATOM 790 C CA . GLY A 1 97 ? -3.613 -2.729 9.398 1 91 97 GLY A CA 1
ATOM 791 C C . GLY A 1 97 ? -4.52 -1.579 9 1 91 97 GLY A C 1
ATOM 792 O O . GLY A 1 97 ? -4.938 -1.482 7.844 1 91 97 GLY A O 1
ATOM 793 N N . CYS A 1 98 ? -4.801 -0.708 9.93 1 96.88 98 CYS A N 1
ATOM 794 C CA . CYS A 1 98 ? -5.629 0.45 9.602 1 96.88 98 CYS A CA 1
ATOM 795 C C . CYS A 1 98 ? -4.855 1.451 8.75 1 96.88 98 CYS A C 1
ATOM 797 O O . CYS A 1 98 ? -3.73 1.178 8.336 1 96.88 98 CYS A O 1
ATOM 799 N N . CYS A 1 99 ? -5.543 2.557 8.406 1 98.31 99 CYS A N 1
ATOM 800 C CA . CYS A 1 99 ? -4.957 3.605 7.582 1 98.31 99 CYS A CA 1
ATOM 801 C C . CYS A 1 99 ? -5.148 4.977 8.227 1 98.31 99 CYS A C 1
ATOM 803 O O . CYS A 1 99 ? -6.16 5.219 8.883 1 98.31 99 CYS A O 1
ATOM 805 N N . VAL A 1 100 ? -4.137 5.797 8.125 1 98.94 100 VAL A N 1
ATOM 806 C CA . VAL A 1 100 ? -4.242 7.191 8.547 1 98.94 100 VAL A CA 1
ATOM 807 C C . VAL A 1 100 ? -4.234 8.102 7.32 1 98.94 100 VAL A C 1
ATOM 809 O O . VAL A 1 100 ? -3.314 8.047 6.5 1 98.94 100 VAL A O 1
ATOM 812 N N . ALA A 1 101 ? -5.25 8.938 7.188 1 98.94 101 ALA A N 1
ATOM 813 C CA . ALA A 1 101 ? -5.324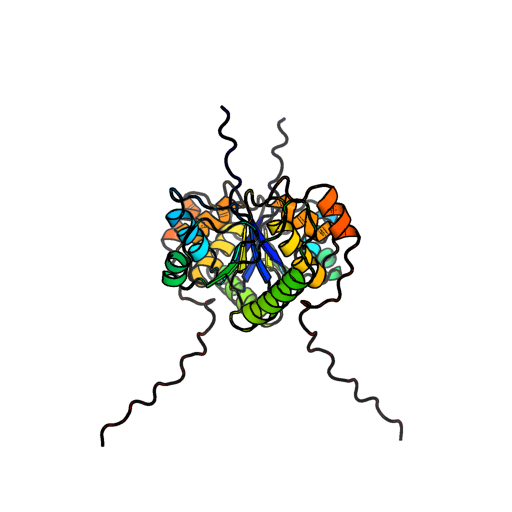 9.875 6.066 1 98.94 101 ALA A CA 1
ATOM 814 C C . ALA A 1 101 ? -4.848 11.266 6.48 1 98.94 101 ALA A C 1
ATOM 816 O O . ALA A 1 101 ? -5.027 11.672 7.629 1 98.94 101 ALA A O 1
ATOM 817 N N . VAL A 1 102 ? -4.238 11.945 5.559 1 98.94 102 VAL A N 1
ATOM 818 C CA . VAL A 1 102 ? -3.822 13.336 5.754 1 98.94 102 VAL A CA 1
ATOM 819 C C . VAL A 1 102 ? -4.098 14.141 4.488 1 98.94 102 VAL A C 1
ATOM 821 O O . VAL A 1 102 ? -3.867 13.664 3.377 1 98.94 102 VAL A O 1
ATOM 824 N N . HIS A 1 103 ? -4.664 15.312 4.727 1 98.62 103 HIS A N 1
ATOM 825 C CA . HIS A 1 103 ? -4.844 16.156 3.549 1 98.62 103 HIS A CA 1
ATOM 826 C C . HIS A 1 103 ? -4.543 17.625 3.863 1 98.62 103 HIS A C 1
ATOM 828 O O . HIS A 1 103 ? -4.594 18.031 5.023 1 98.62 103 HIS A O 1
ATOM 834 N N . CYS A 1 104 ? -4.117 18.359 2.924 1 98.06 104 CYS A N 1
ATOM 835 C CA . CYS A 1 104 ? -4.09 19.812 2.891 1 98.06 104 CYS A CA 1
ATOM 836 C C . CYS A 1 104 ? -5.031 20.344 1.818 1 98.06 104 CYS A C 1
ATOM 838 O O . CYS A 1 104 ? -6.145 19.844 1.653 1 98.06 104 CYS A O 1
ATOM 840 N N . VAL A 1 105 ? -4.66 21.438 1.068 1 96.69 105 VAL A N 1
ATOM 841 C CA . VAL A 1 105 ? -5.582 21.953 0.066 1 96.69 105 VAL A CA 1
ATOM 842 C C . VAL A 1 105 ? -5.512 21.109 -1.197 1 96.69 105 VAL A C 1
ATOM 844 O O . VAL A 1 105 ? -6.52 20.531 -1.632 1 96.69 105 VAL A O 1
ATOM 847 N N . ALA A 1 106 ? -4.328 20.938 -1.767 1 96.12 106 ALA A N 1
ATOM 848 C CA . ALA A 1 106 ? -4.156 20.203 -3.018 1 96.12 106 ALA A CA 1
ATOM 849 C C . ALA A 1 106 ? -3.633 18.797 -2.758 1 96.12 106 ALA A C 1
ATOM 851 O O . ALA A 1 106 ? -3.672 17.938 -3.645 1 96.12 106 ALA A O 1
ATOM 852 N N . GLY A 1 107 ? -3.152 18.516 -1.559 1 97.31 107 GLY A N 1
ATOM 853 C CA . GLY A 1 107 ? -2.541 17.219 -1.274 1 97.31 107 GLY A CA 1
ATOM 854 C C . GLY A 1 107 ? -1.187 17.047 -1.933 1 97.31 107 GLY A C 1
ATOM 855 O O . GLY A 1 107 ? -0.787 15.93 -2.254 1 97.31 107 GLY A O 1
ATOM 856 N N . LEU A 1 108 ? -0.449 18.156 -2.066 1 97.81 108 LEU A N 1
ATOM 857 C CA . LEU A 1 108 ? 0.804 18.062 -2.807 1 97.81 108 LEU A CA 1
ATOM 858 C C . LEU A 1 108 ? 1.977 18.547 -1.957 1 97.81 108 LEU A C 1
ATOM 860 O O . LEU A 1 108 ? 3.135 18.266 -2.273 1 97.81 108 LEU A O 1
ATOM 864 N N . GLY A 1 109 ? 1.799 19.266 -0.854 1 97.5 109 GLY A N 1
ATOM 865 C CA . GLY A 1 109 ? 2.865 19.844 -0.056 1 97.5 109 GLY A CA 1
ATOM 866 C C . GLY A 1 109 ? 2.824 19.422 1.398 1 97.5 109 GLY A C 1
ATOM 867 O O . GLY A 1 109 ? 3.457 18.438 1.777 1 97.5 109 GLY A O 1
ATOM 868 N N . ARG A 1 110 ? 1.962 20.078 2.17 1 98.56 110 ARG A N 1
ATOM 869 C CA . ARG A 1 110 ? 1.929 19.891 3.617 1 98.56 110 ARG A CA 1
ATOM 870 C C . ARG A 1 110 ? 1.63 18.453 3.975 1 98.56 110 ARG A C 1
ATOM 872 O O . ARG A 1 110 ? 2.324 17.844 4.801 1 98.56 110 ARG A O 1
ATOM 879 N N . ALA A 1 111 ? 0.666 17.844 3.295 1 98.75 111 ALA A N 1
ATOM 880 C CA . ALA A 1 111 ? 0.254 16.484 3.617 1 98.75 111 ALA A CA 1
ATOM 881 C C . ALA A 1 111 ? 1.345 15.484 3.252 1 98.75 111 ALA A C 1
ATOM 883 O O . ALA A 1 111 ? 1.804 14.719 4.105 1 98.75 111 ALA A O 1
ATOM 884 N N . PRO A 1 112 ? 1.874 15.547 2.037 1 98.69 112 PRO A N 1
ATOM 885 C CA . PRO A 1 112 ? 2.924 14.578 1.703 1 98.69 112 PRO A CA 1
ATOM 886 C C . PRO A 1 112 ? 4.195 14.781 2.527 1 98.69 112 PRO A C 1
ATOM 888 O O . PRO A 1 112 ? 4.91 13.812 2.811 1 98.69 112 PRO A O 1
ATOM 891 N N . VAL A 1 113 ? 4.469 15.961 3.002 1 98.88 113 VAL A N 1
ATOM 892 C CA . VAL A 1 113 ? 5.656 16.188 3.816 1 98.88 113 VAL A CA 1
ATOM 893 C C . VAL A 1 113 ? 5.539 15.43 5.137 1 98.88 113 VAL A C 1
ATOM 895 O O . VAL A 1 113 ? 6.504 14.812 5.59 1 98.88 113 VAL A O 1
ATOM 898 N N . LEU A 1 114 ? 4.375 15.422 5.758 1 98.94 114 LEU A N 1
ATOM 899 C CA . LEU A 1 114 ? 4.184 14.672 6.992 1 98.94 114 LEU A CA 1
ATOM 900 C C . LEU A 1 114 ? 4.359 13.172 6.75 1 98.94 114 LEU A C 1
ATOM 902 O O . LEU A 1 114 ? 4.973 12.477 7.562 1 98.94 114 LEU A O 1
ATOM 906 N N . VAL A 1 115 ? 3.844 12.711 5.629 1 98.94 115 VAL A N 1
ATOM 907 C CA . VAL A 1 115 ? 3.986 11.297 5.293 1 98.94 115 VAL A CA 1
ATOM 908 C C . VAL A 1 115 ? 5.457 10.969 5.055 1 98.94 115 VAL A C 1
ATOM 910 O O . VAL A 1 115 ? 5.949 9.93 5.504 1 98.94 115 VAL A O 1
ATOM 913 N N . ALA A 1 116 ? 6.184 11.875 4.391 1 98.88 116 ALA A N 1
ATOM 914 C CA . ALA A 1 116 ? 7.609 11.672 4.152 1 98.88 116 ALA A CA 1
ATOM 915 C C . ALA A 1 116 ? 8.367 11.547 5.473 1 98.88 116 ALA A C 1
ATOM 917 O O . ALA A 1 116 ? 9.234 10.68 5.613 1 98.88 116 ALA A O 1
ATOM 918 N N . LEU A 1 117 ? 8.031 12.375 6.434 1 98.88 117 LEU A N 1
ATOM 919 C CA . LEU A 1 117 ? 8.672 12.305 7.742 1 98.88 117 LEU A CA 1
ATOM 920 C C . LEU A 1 117 ? 8.445 10.938 8.391 1 98.88 117 LEU A C 1
ATOM 922 O O . LEU A 1 117 ? 9.367 10.359 8.977 1 98.88 117 LEU A O 1
ATOM 926 N N . ALA A 1 118 ? 7.223 10.461 8.266 1 98.81 118 ALA A N 1
ATOM 927 C CA . ALA A 1 118 ? 6.902 9.156 8.836 1 98.81 118 ALA A CA 1
ATOM 928 C C . ALA A 1 118 ? 7.723 8.047 8.172 1 98.81 118 ALA A C 1
ATOM 930 O O . ALA A 1 118 ? 8.25 7.168 8.859 1 98.81 118 ALA A O 1
ATOM 931 N N . LEU A 1 119 ? 7.801 8.141 6.863 1 98.25 119 LEU A N 1
ATOM 932 C CA . LEU A 1 119 ? 8.562 7.148 6.117 1 98.25 119 LEU A CA 1
ATOM 933 C C . LEU A 1 119 ? 10.031 7.176 6.52 1 98.25 119 LEU A C 1
ATOM 935 O O . LEU A 1 119 ? 10.656 6.125 6.699 1 98.25 119 LEU A O 1
ATOM 939 N N . MET A 1 120 ? 10.57 8.32 6.66 1 98.5 120 MET A N 1
ATOM 940 C CA . MET A 1 120 ? 11.961 8.477 7.07 1 98.5 120 MET A CA 1
ATOM 941 C C . MET A 1 120 ? 12.18 7.957 8.484 1 98.5 120 MET A C 1
ATOM 943 O O . MET A 1 120 ? 13.156 7.25 8.75 1 98.5 120 MET A O 1
ATOM 947 N N . GLU A 1 121 ? 11.266 8.258 9.375 1 98.38 121 GLU A N 1
ATOM 948 C CA . GLU A 1 121 ? 11.367 7.762 10.75 1 98.38 121 GLU A CA 1
ATOM 949 C C . GLU A 1 121 ? 11.172 6.25 10.797 1 98.38 121 GLU A C 1
ATOM 951 O O . GLU A 1 121 ? 11.523 5.605 11.789 1 98.38 121 GLU A O 1
ATOM 956 N N . GLY A 1 122 ? 10.547 5.785 9.758 1 96 122 GLY A N 1
ATOM 957 C CA . GLY A 1 122 ? 10.398 4.344 9.609 1 96 122 GLY A CA 1
ATOM 958 C C . GLY A 1 122 ? 11.609 3.68 8.984 1 96 122 GLY A C 1
ATOM 959 O O . GLY A 1 122 ? 11.633 2.461 8.805 1 96 122 GLY A O 1
ATOM 960 N N . GLY A 1 123 ? 12.578 4.445 8.508 1 95 123 GLY A N 1
ATOM 961 C CA . GLY A 1 123 ? 13.844 3.85 8.109 1 95 123 GLY A CA 1
ATOM 962 C C . GLY A 1 123 ? 14.227 4.168 6.676 1 95 123 GLY A C 1
ATOM 963 O O . GLY A 1 123 ? 15.328 3.848 6.234 1 95 123 GLY A O 1
ATOM 964 N N . LEU A 1 124 ? 13.367 4.816 5.926 1 96.19 124 LEU A N 1
ATOM 965 C CA . LEU A 1 124 ? 13.711 5.152 4.551 1 96.19 124 LEU A CA 1
ATOM 966 C C . LEU A 1 124 ? 14.602 6.391 4.504 1 96.19 124 LEU A C 1
ATOM 968 O O . LEU A 1 124 ? 14.461 7.293 5.332 1 96.19 124 LEU A O 1
ATOM 972 N N . LYS A 1 125 ? 15.445 6.375 3.459 1 96.31 125 LYS A N 1
ATOM 973 C CA . LYS A 1 125 ? 16.125 7.621 3.127 1 96.31 125 LYS A CA 1
ATOM 974 C C . LYS A 1 125 ? 15.156 8.641 2.549 1 96.31 125 LYS A C 1
ATOM 976 O O . LYS A 1 125 ? 14.125 8.273 1.98 1 96.31 125 LYS A O 1
ATOM 981 N N . TYR A 1 126 ? 15.508 9.945 2.707 1 96.75 126 TYR A N 1
ATOM 982 C CA . TYR A 1 126 ? 14.57 10.961 2.24 1 96.75 126 TYR A CA 1
ATOM 983 C C . TYR A 1 126 ? 14.32 10.82 0.741 1 96.75 126 TYR A C 1
ATOM 985 O O . TYR A 1 126 ? 13.203 11.039 0.268 1 96.75 126 TYR A O 1
ATOM 993 N N . GLU A 1 127 ? 15.352 10.375 -0.105 1 97.19 127 GLU A N 1
ATOM 994 C CA . GLU A 1 127 ? 15.188 10.203 -1.546 1 97.19 127 GLU A CA 1
ATOM 995 C C . GLU A 1 127 ? 14.156 9.117 -1.856 1 97.19 127 GLU A C 1
ATOM 997 O O . GLU A 1 127 ? 13.312 9.297 -2.734 1 97.19 127 GLU A O 1
ATOM 1002 N N . ASP A 1 128 ? 14.266 8.062 -1.113 1 96.19 128 ASP A N 1
ATOM 1003 C CA . ASP A 1 128 ? 13.352 6.953 -1.321 1 96.19 128 ASP A CA 1
ATOM 1004 C C . ASP A 1 128 ? 11.93 7.324 -0.891 1 96.19 128 ASP A C 1
ATOM 1006 O O . ASP A 1 128 ? 10.961 6.973 -1.563 1 96.19 128 ASP A O 1
ATOM 1010 N N . ALA A 1 129 ? 11.859 7.996 0.244 1 98.06 129 ALA A N 1
ATOM 1011 C CA . ALA A 1 129 ? 10.555 8.445 0.735 1 98.06 129 ALA A CA 1
ATOM 1012 C C . ALA A 1 129 ? 9.875 9.352 -0.279 1 98.06 129 ALA A C 1
ATOM 1014 O O . ALA A 1 129 ? 8.695 9.164 -0.598 1 98.06 129 ALA A O 1
ATOM 1015 N N . VAL A 1 130 ? 10.586 10.258 -0.829 1 98.38 130 VAL A N 1
ATOM 1016 C CA . VAL A 1 130 ? 10.062 11.219 -1.795 1 98.38 130 VAL A CA 1
ATOM 1017 C C . VAL A 1 130 ? 9.68 10.492 -3.084 1 98.38 130 VAL A C 1
ATOM 1019 O O . VAL A 1 130 ? 8.617 10.758 -3.66 1 98.38 130 VAL A O 1
ATOM 1022 N N . GLU A 1 131 ? 10.531 9.617 -3.498 1 96.56 131 GLU A N 1
ATOM 1023 C CA . GLU A 1 131 ? 10.242 8.852 -4.707 1 96.56 131 GLU A CA 1
ATOM 1024 C C . GLU A 1 131 ? 8.961 8.031 -4.551 1 96.56 131 GLU A C 1
ATOM 1026 O O . GLU A 1 131 ? 8.117 8.008 -5.453 1 96.56 131 GLU A O 1
ATOM 1031 N N . MET A 1 132 ? 8.844 7.383 -3.457 1 96 132 MET A N 1
ATOM 1032 C CA . MET A 1 132 ? 7.664 6.562 -3.189 1 96 132 MET A CA 1
ATOM 1033 C C . MET A 1 132 ? 6.395 7.398 -3.256 1 96 132 MET A C 1
ATOM 1035 O O . MET A 1 132 ? 5.391 6.969 -3.828 1 96 132 MET A O 1
ATOM 1039 N N . ILE A 1 133 ? 6.422 8.547 -2.709 1 97.88 133 ILE A N 1
ATOM 1040 C CA . ILE A 1 133 ? 5.262 9.43 -2.686 1 97.88 133 ILE A CA 1
ATOM 1041 C C . ILE A 1 133 ? 4.988 9.953 -4.094 1 97.88 133 ILE A C 1
ATOM 1043 O O . ILE A 1 133 ? 3.848 9.93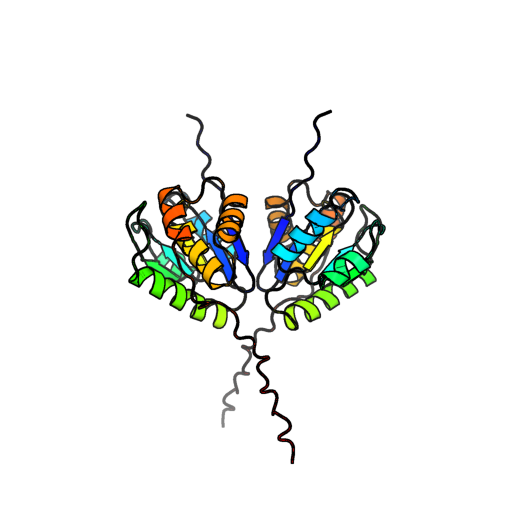 -4.562 1 97.88 133 ILE A O 1
ATOM 1047 N N . ARG A 1 134 ? 6.008 10.359 -4.852 1 96.75 134 ARG A N 1
ATOM 1048 C CA . ARG A 1 134 ? 5.848 10.953 -6.176 1 96.75 134 ARG A CA 1
ATOM 1049 C C . ARG A 1 134 ? 5.359 9.922 -7.184 1 96.75 134 ARG A C 1
ATOM 1051 O O . ARG A 1 134 ? 4.684 10.266 -8.156 1 96.75 134 ARG A O 1
ATOM 1058 N N . GLU A 1 135 ? 5.727 8.711 -6.941 1 92.25 135 GLU A N 1
ATOM 1059 C CA . GLU A 1 135 ? 5.238 7.641 -7.809 1 92.25 135 GLU A CA 1
ATOM 1060 C C . GLU A 1 135 ? 3.717 7.566 -7.793 1 92.25 135 GLU A C 1
ATOM 1062 O O . GLU A 1 135 ? 3.096 7.199 -8.789 1 92.25 135 GLU A O 1
ATOM 1067 N N . LYS A 1 136 ? 3.137 7.922 -6.672 1 93.38 136 LYS A N 1
ATOM 1068 C CA . LYS A 1 136 ? 1.693 7.781 -6.5 1 93.38 136 LYS A CA 1
ATOM 1069 C C . LYS A 1 136 ? 0.999 9.141 -6.566 1 93.38 136 LYS A C 1
ATOM 1071 O O . LYS A 1 136 ? -0.211 9.211 -6.789 1 93.38 136 LYS A O 1
ATOM 1076 N N . ARG A 1 137 ? 1.782 10.094 -6.324 1 95.75 137 ARG A N 1
ATOM 1077 C CA . ARG A 1 137 ? 1.253 11.453 -6.324 1 95.75 137 ARG A CA 1
ATOM 1078 C C . ARG A 1 137 ? 2.209 12.414 -7.023 1 95.75 137 ARG A C 1
ATOM 1080 O O . ARG A 1 137 ? 2.938 13.164 -6.367 1 95.75 137 ARG A O 1
ATOM 1087 N N . ARG A 1 138 ? 2.01 12.445 -8.305 1 94.31 138 ARG A N 1
ATOM 1088 C CA . ARG A 1 138 ? 2.916 13.219 -9.148 1 94.31 138 ARG A CA 1
ATOM 1089 C C . ARG A 1 138 ? 2.873 14.695 -8.781 1 94.31 138 ARG A C 1
ATOM 1091 O O . ARG A 1 138 ? 1.796 15.258 -8.578 1 94.31 138 ARG A O 1
ATOM 1098 N N . GLY A 1 139 ? 4.078 15.273 -8.672 1 95.81 139 GLY A N 1
ATOM 1099 C CA . GLY A 1 139 ? 4.172 16.703 -8.391 1 95.81 139 GLY A CA 1
ATOM 1100 C C . GLY A 1 139 ? 4.23 17.016 -6.91 1 95.81 139 GLY A C 1
ATOM 1101 O O . GLY A 1 139 ? 4.367 18.172 -6.52 1 95.81 139 GLY A O 1
ATOM 1102 N N . ALA A 1 140 ? 4.145 16.047 -6.098 1 97.31 140 ALA A N 1
ATOM 1103 C CA . ALA A 1 140 ? 4.172 16.266 -4.652 1 97.31 140 ALA A CA 1
ATOM 1104 C C . ALA A 1 140 ? 5.539 16.781 -4.203 1 97.31 140 ALA A C 1
ATOM 1106 O O . ALA A 1 140 ? 6.57 16.359 -4.727 1 97.31 140 ALA A O 1
ATOM 1107 N N . ILE A 1 141 ? 5.551 17.734 -3.145 1 97.75 141 ILE A N 1
ATOM 1108 C CA . ILE A 1 141 ? 6.727 18.203 -2.426 1 97.75 141 ILE A CA 1
ATOM 1109 C C . ILE A 1 141 ? 7.539 19.125 -3.326 1 97.75 141 ILE A C 1
ATOM 1111 O O . ILE A 1 141 ? 8.18 18.688 -4.281 1 97.75 141 ILE A O 1
ATOM 1115 N N . ASN A 1 142 ? 7.449 20.328 -3.078 1 96.19 142 ASN A N 1
ATOM 1116 C CA . ASN A 1 142 ? 8.188 21.312 -3.869 1 96.19 142 ASN A CA 1
ATOM 1117 C C . ASN A 1 142 ? 9.633 21.453 -3.395 1 96.19 142 ASN A C 1
ATOM 1119 O O . ASN A 1 142 ? 10.055 20.75 -2.475 1 96.19 142 ASN A O 1
ATOM 1123 N N . ALA A 1 143 ? 10.359 22.328 -4.016 1 96.94 143 ALA A N 1
ATOM 1124 C CA . ALA A 1 143 ? 11.797 22.453 -3.787 1 96.94 143 ALA A CA 1
ATOM 1125 C C . ALA A 1 143 ? 12.086 22.844 -2.34 1 96.94 143 ALA A C 1
ATOM 1127 O O . ALA A 1 143 ? 13.031 22.328 -1.733 1 96.94 143 ALA A O 1
ATOM 1128 N N . ARG A 1 144 ? 11.359 23.812 -1.814 1 96.94 144 ARG A N 1
ATOM 1129 C CA . ARG A 1 144 ? 11.562 24.234 -0.433 1 96.94 144 ARG A CA 1
ATOM 1130 C C . ARG A 1 144 ? 11.289 23.094 0.536 1 96.94 144 ARG A C 1
ATOM 1132 O O . ARG A 1 144 ? 12.039 22.891 1.492 1 96.94 144 ARG A O 1
ATOM 1139 N N . GLN A 1 145 ? 10.266 22.391 0.312 1 97.62 145 GLN A N 1
ATOM 1140 C CA . GLN A 1 145 ? 9.898 21.234 1.124 1 97.62 145 GLN A CA 1
ATOM 1141 C C . GLN A 1 145 ? 10.93 20.125 0.997 1 97.62 145 GLN A C 1
ATOM 1143 O O . GLN A 1 145 ? 11.258 19.453 1.981 1 97.62 145 GLN A O 1
ATOM 1148 N N . LEU A 1 146 ? 11.414 19.969 -0.192 1 98.06 146 LEU A N 1
ATOM 1149 C CA . LEU A 1 146 ? 12.469 18.984 -0.426 1 98.06 146 LEU A CA 1
ATOM 1150 C C . LEU A 1 146 ? 13.711 19.328 0.383 1 98.06 146 LEU A C 1
ATOM 1152 O O . LEU A 1 146 ? 14.328 18.438 0.982 1 98.06 146 LEU A O 1
ATOM 1156 N N . ALA A 1 147 ? 14.086 20.547 0.462 1 98.06 147 ALA A N 1
ATOM 1157 C CA . ALA A 1 147 ? 15.242 21 1.235 1 98.06 147 ALA A CA 1
ATOM 1158 C C . ALA A 1 147 ? 15.055 20.703 2.721 1 98.06 147 ALA A C 1
ATOM 1160 O O . ALA A 1 147 ? 15.984 20.25 3.395 1 98.06 147 ALA A O 1
ATOM 1161 N N . TYR A 1 148 ? 13.898 20.969 3.168 1 98.38 148 TYR A N 1
ATOM 1162 C CA . TYR A 1 148 ? 13.586 20.656 4.562 1 98.38 148 TYR A CA 1
ATOM 1163 C C . TYR A 1 148 ? 13.773 19.172 4.855 1 98.38 148 TYR A C 1
ATOM 1165 O O . TYR A 1 148 ? 14.414 18.812 5.848 1 98.38 148 TYR A O 1
ATOM 1173 N N . LEU A 1 149 ? 13.25 18.328 3.912 1 98.62 149 LEU A N 1
ATOM 1174 C CA . LEU A 1 149 ? 13.344 16.891 4.113 1 98.62 149 LEU A CA 1
ATOM 1175 C C . LEU A 1 149 ? 14.789 16.422 4.039 1 98.62 149 LEU A C 1
ATOM 1177 O O . LEU A 1 149 ? 15.195 15.516 4.77 1 98.62 149 LEU A O 1
ATOM 1181 N N . GLU A 1 150 ? 15.492 17.031 3.209 1 98.44 150 GLU A N 1
ATOM 1182 C CA . GLU A 1 150 ? 16.891 16.688 3.053 1 98.44 150 GLU A CA 1
ATOM 1183 C C . GLU A 1 150 ? 17.688 16.969 4.328 1 98.44 150 GLU A C 1
ATOM 1185 O O . GLU A 1 150 ? 18.609 16.234 4.672 1 98.44 150 GLU A O 1
ATOM 1190 N N . MET A 1 151 ? 17.328 17.922 5.043 1 98.06 151 MET A N 1
ATOM 1191 C CA . MET A 1 151 ? 18.047 18.359 6.238 1 98.06 151 MET A CA 1
ATOM 1192 C C . MET A 1 151 ? 17.516 17.656 7.48 1 98.06 151 MET A C 1
ATOM 1194 O O . MET A 1 151 ? 18.141 17.688 8.539 1 98.06 151 MET A O 1
ATOM 1198 N N . TYR A 1 152 ? 16.328 17.094 7.367 1 98.38 152 TYR A N 1
ATOM 1199 C CA . TYR A 1 152 ? 15.703 16.438 8.508 1 98.38 152 TYR A CA 1
ATOM 1200 C C . TYR A 1 152 ? 16.516 15.219 8.945 1 98.38 152 TYR A C 1
ATOM 1202 O O . TYR A 1 152 ? 16.891 14.383 8.117 1 98.38 152 TYR A O 1
ATOM 1210 N N . LYS A 1 153 ? 16.781 15.141 10.203 1 97.56 153 LYS A N 1
ATOM 1211 C CA . LYS A 1 153 ? 17.484 14 10.781 1 97.56 153 LYS A CA 1
ATOM 1212 C C . LYS A 1 153 ? 16.531 13.086 11.547 1 97.56 153 LYS A C 1
ATOM 1214 O O . LYS A 1 153 ? 16.156 13.391 12.68 1 97.56 153 LYS A O 1
ATOM 1219 N N . ALA A 1 154 ? 16.297 11.961 10.938 1 96.81 154 ALA A N 1
ATOM 1220 C CA . ALA A 1 154 ? 15.383 11.008 11.555 1 96.81 154 ALA A CA 1
ATOM 1221 C C . ALA A 1 154 ? 16 10.375 12.797 1 96.81 154 ALA A C 1
ATOM 1223 O O . ALA A 1 154 ? 17.203 10.156 12.859 1 96.81 154 ALA A O 1
ATOM 1224 N N . LYS A 1 155 ? 15.125 9.992 13.758 1 95.5 155 LYS A N 1
ATOM 1225 C CA . LYS A 1 155 ? 15.57 9.398 15.008 1 95.5 155 LYS A CA 1
ATOM 1226 C C . LYS A 1 155 ? 15.031 7.984 15.172 1 95.5 155 LYS A C 1
ATOM 1228 O O . LYS A 1 155 ? 15.008 7.445 16.281 1 95.5 155 LYS A O 1
ATOM 1233 N N . ALA A 1 156 ? 14.461 7.391 14.188 1 93.06 156 ALA A N 1
ATOM 1234 C CA . ALA A 1 156 ? 13.945 6.023 14.141 1 93.06 156 ALA A CA 1
ATOM 1235 C C . ALA A 1 156 ? 12.781 5.836 15.102 1 93.06 156 ALA A C 1
ATOM 1237 O O . ALA A 1 156 ? 12.648 4.781 15.734 1 93.06 156 ALA A O 1
ATOM 1238 N N . ARG A 1 157 ? 11.961 6.867 15.195 1 92.88 157 ARG A N 1
ATOM 1239 C CA . ARG A 1 157 ? 10.852 6.855 16.156 1 92.88 157 ARG A CA 1
ATOM 1240 C C . ARG A 1 157 ? 9.789 5.848 15.742 1 92.88 157 ARG A C 1
ATOM 1242 O O . ARG A 1 157 ? 8.938 5.469 16.547 1 92.88 157 ARG A O 1
ATOM 1249 N N . LEU A 1 158 ? 9.805 5.438 14.492 1 94.69 158 LEU A N 1
ATOM 1250 C CA . LEU A 1 158 ? 8.727 4.582 14 1 94.69 158 LEU A CA 1
ATOM 1251 C C . LEU A 1 158 ? 9.273 3.242 13.516 1 94.69 158 LEU A C 1
ATOM 1253 O O . LEU A 1 158 ? 8.578 2.496 12.828 1 94.69 158 LEU A O 1
ATOM 1257 N N . ARG A 1 159 ? 10.477 2.9 13.859 1 86.88 159 ARG A N 1
ATOM 1258 C CA . ARG A 1 159 ? 11.031 1.594 13.531 1 86.88 159 ARG A CA 1
ATOM 1259 C C . ARG A 1 159 ? 10.555 0.531 14.508 1 86.88 159 ARG A C 1
ATOM 1261 O O . ARG A 1 159 ? 10.5 0.77 15.719 1 86.88 159 ARG A O 1
ATOM 1268 N N . PRO A 1 160 ? 9.984 -0.547 13.898 1 74.12 160 PRO A N 1
ATOM 1269 C CA . PRO A 1 160 ? 9.586 -1.603 14.836 1 74.12 160 PRO A CA 1
ATOM 1270 C C . PRO A 1 160 ? 10.742 -2.076 15.711 1 74.12 160 PRO A C 1
ATOM 1272 O O . PRO A 1 160 ? 11.891 -2.1 15.266 1 74.12 160 PRO A O 1
ATOM 1275 N N . LYS A 1 161 ? 10.68 -2.082 17.078 1 59.38 161 LYS A N 1
ATOM 1276 C CA . LYS A 1 161 ? 11.695 -2.58 18 1 59.38 161 LYS A CA 1
ATOM 1277 C C . LYS A 1 161 ? 12.078 -4.02 17.656 1 59.38 161 LYS A C 1
ATOM 1279 O O . LYS A 1 161 ? 11.211 -4.852 17.391 1 59.38 161 LYS A O 1
ATOM 1284 N N . ASN A 1 162 ? 13.164 -4.242 17 1 53.22 162 ASN A N 1
ATOM 1285 C CA . ASN A 1 162 ? 13.648 -5.609 16.828 1 53.22 162 ASN A CA 1
ATOM 1286 C C . ASN A 1 162 ? 13.539 -6.398 18.141 1 53.22 162 ASN A C 1
ATOM 1288 O O . ASN A 1 162 ? 14.086 -5.992 19.156 1 53.22 162 ASN A O 1
ATOM 1292 N N . GLY A 1 163 ? 12.469 -6.887 18.438 1 41.38 163 GLY A N 1
ATOM 1293 C CA . GLY A 1 163 ? 12.484 -7.754 19.609 1 41.38 163 GLY A CA 1
ATOM 1294 C C . GLY A 1 163 ? 13.719 -8.633 19.672 1 41.38 163 GLY A C 1
ATOM 1295 O O . GLY A 1 163 ? 13.812 -9.508 20.547 1 41.38 163 GLY A O 1
ATOM 1296 N N . ARG A 1 164 ? 14.484 -8.93 18.594 1 39.12 164 ARG A N 1
ATOM 1297 C CA . ARG A 1 164 ? 15.477 -9.977 18.812 1 39.12 164 ARG A CA 1
ATOM 1298 C C . ARG A 1 164 ? 16.531 -9.531 19.812 1 39.12 164 ARG A C 1
ATOM 1300 O O . ARG A 1 164 ? 17.562 -10.188 19.984 1 39.12 164 ARG A O 1
ATOM 1307 N N . ASN A 1 165 ? 16.516 -8.383 20.406 1 35.62 165 ASN A N 1
ATOM 1308 C CA . ASN A 1 165 ? 17.719 -8.312 21.25 1 35.62 165 ASN A CA 1
ATOM 1309 C C . ASN A 1 165 ? 17.734 -9.414 22.297 1 35.62 165 ASN A C 1
ATOM 1311 O O . ASN A 1 165 ? 17.203 -9.234 23.391 1 35.62 165 ASN A O 1
ATOM 1315 N N . GLY A 1 166 ? 17.328 -10.656 22.031 1 34.22 166 GLY A N 1
ATOM 1316 C CA . GLY A 1 166 ? 17.812 -11.547 23.062 1 34.22 166 GLY A CA 1
ATOM 1317 C C . GLY A 1 166 ? 19.297 -11.359 23.359 1 34.22 166 GLY A C 1
ATOM 1318 O O . GLY A 1 166 ? 20.078 -11.039 22.453 1 34.22 166 GLY A O 1
ATOM 1319 N N . GLY A 1 167 ? 19.609 -10.812 24.484 1 34.78 167 GLY A N 1
ATOM 1320 C CA . GLY A 1 167 ? 20.875 -10.625 25.172 1 34.78 167 GLY A CA 1
ATOM 1321 C C . GLY A 1 167 ? 21.828 -11.781 24.984 1 34.78 167 GLY A C 1
ATOM 1322 O O . GLY A 1 167 ? 21.469 -12.938 25.188 1 34.78 167 GLY A O 1
ATOM 1323 N N . HIS A 1 168 ? 22.625 -11.883 23.938 1 33 168 HIS A N 1
ATOM 1324 C CA . HIS A 1 168 ? 23.812 -12.734 23.938 1 33 168 HIS A CA 1
ATOM 1325 C C . HIS A 1 168 ? 24.516 -12.695 25.281 1 33 168 HIS A C 1
ATOM 1327 O O . HIS A 1 168 ? 24.938 -11.633 25.75 1 33 168 HIS A O 1
ATOM 1333 N N . HIS A 1 169 ? 23.969 -13.5 26.328 1 34.25 169 HIS A N 1
ATOM 1334 C CA . HIS A 1 169 ? 24.75 -13.875 27.5 1 34.25 169 HIS A CA 1
ATOM 1335 C C . HIS A 1 169 ? 26.172 -14.258 27.109 1 34.25 169 HIS A C 1
ATOM 1337 O O . HIS A 1 169 ? 26.391 -15.109 26.25 1 34.25 169 HIS A O 1
ATOM 1343 N N . GLY A 1 170 ? 27.094 -13.367 27.016 1 31.11 170 GLY A N 1
ATOM 1344 C CA . GLY A 1 170 ? 28.547 -13.453 26.984 1 31.11 170 GLY A CA 1
ATOM 1345 C C . GLY A 1 170 ? 29.094 -14.562 27.844 1 31.11 170 GLY A C 1
ATOM 1346 O O . GLY A 1 170 ? 28.656 -14.75 28.984 1 31.11 170 GLY A O 1
ATOM 1347 N N . CYS A 1 171 ? 29.406 -15.773 27.297 1 33.75 171 CYS A N 1
ATOM 1348 C CA . CYS A 1 171 ? 30.234 -16.844 27.859 1 33.75 171 CYS A CA 1
ATOM 1349 C C . CYS A 1 171 ? 31.406 -16.281 28.641 1 33.75 171 CYS A C 1
ATOM 1351 O O . CYS A 1 171 ? 32.25 -15.586 28.078 1 33.75 171 CYS A O 1
ATOM 1353 N N . THR A 1 172 ? 31.094 -15.758 29.781 1 30.97 172 THR A N 1
ATOM 1354 C CA . THR A 1 172 ? 32.156 -15.461 30.766 1 30.97 172 THR A CA 1
ATOM 1355 C C . THR A 1 172 ? 33.125 -16.609 30.859 1 30.97 172 THR A C 1
ATOM 1357 O O . THR A 1 172 ? 32.75 -17.75 31.109 1 30.97 172 THR A O 1
ATOM 1360 N N . ILE A 1 173 ? 34.25 -16.547 30.141 1 29.47 173 ILE A N 1
ATOM 1361 C CA . ILE A 1 173 ? 35.438 -17.391 30.266 1 29.47 173 ILE A CA 1
ATOM 1362 C C . ILE A 1 173 ? 35.781 -17.547 31.75 1 29.47 173 ILE A C 1
ATOM 1364 O O . ILE A 1 173 ? 36 -16.562 32.469 1 29.47 173 ILE A O 1
ATOM 1368 N N . LEU A 1 174 ? 35.281 -18.672 32.375 1 22.67 174 LEU A N 1
ATOM 1369 C CA . LEU A 1 174 ? 36.031 -19.125 33.562 1 22.67 174 LEU A CA 1
ATOM 1370 C C . LEU A 1 174 ? 37.469 -19.547 33.156 1 22.67 174 LEU A C 1
ATOM 1372 O O . LEU A 1 174 ? 37.656 -20.234 32.156 1 22.67 174 LEU A O 1
ATOM 1376 N N . MET B 1 1 ? 7.48 1.186 -33.625 1 25.17 1 MET B N 1
ATOM 1377 C CA . MET B 1 1 ? 6.844 0.152 -32.812 1 25.17 1 MET B CA 1
ATOM 1378 C C . MET B 1 1 ? 6.621 0.644 -31.375 1 25.17 1 MET B C 1
ATOM 1380 O O . MET B 1 1 ? 7.562 1.068 -30.703 1 25.17 1 MET B O 1
ATOM 1384 N N . MET B 1 2 ? 5.523 1.24 -31.062 1 27.95 2 MET B N 1
ATOM 1385 C CA . MET B 1 2 ? 5.266 1.933 -29.797 1 27.95 2 MET B CA 1
ATOM 1386 C C . MET B 1 2 ? 5.723 1.09 -28.609 1 27.95 2 MET B C 1
ATOM 1388 O O . MET B 1 2 ? 5.297 -0.057 -28.453 1 27.95 2 MET B O 1
ATOM 1392 N N . LYS B 1 3 ? 6.816 1.108 -28.281 1 35.72 3 LYS B N 1
ATOM 1393 C CA . LYS B 1 3 ? 7.344 0.285 -27.203 1 35.72 3 LYS B CA 1
ATOM 1394 C C . LYS B 1 3 ? 6.352 0.193 -26.047 1 35.72 3 LYS B C 1
ATOM 1396 O O . LYS B 1 3 ? 5.957 1.213 -25.469 1 35.72 3 LYS B O 1
ATOM 1401 N N . SER B 1 4 ? 5.336 -0.627 -26.109 1 44.28 4 SER B N 1
ATOM 1402 C CA . SER B 1 4 ? 4.328 -0.762 -25.062 1 44.28 4 SER B CA 1
ATOM 1403 C C . SER B 1 4 ? 4.965 -0.797 -23.688 1 44.28 4 SER B C 1
ATOM 1405 O O . SER B 1 4 ? 5.781 -1.675 -23.391 1 44.28 4 SER B O 1
ATOM 1407 N N . ARG B 1 5 ? 5.32 0.243 -23.141 1 53.94 5 ARG B N 1
ATOM 1408 C CA . ARG B 1 5 ? 5.996 0.377 -21.844 1 53.94 5 ARG B CA 1
ATOM 1409 C C . ARG B 1 5 ? 5.383 -0.555 -20.812 1 53.94 5 ARG B C 1
ATOM 1411 O O . ARG B 1 5 ? 4.16 -0.61 -20.672 1 53.94 5 ARG B O 1
ATOM 1418 N N . ARG B 1 6 ? 6.195 -1.671 -20.516 1 65.25 6 ARG B N 1
ATOM 1419 C CA . ARG B 1 6 ? 5.801 -2.609 -19.469 1 65.25 6 ARG B CA 1
ATOM 1420 C C . ARG B 1 6 ? 5.246 -1.873 -18.25 1 65.25 6 ARG B C 1
ATOM 1422 O O . ARG B 1 6 ? 5.781 -0.838 -17.844 1 65.25 6 ARG B O 1
ATOM 1429 N N . PRO B 1 7 ? 4.086 -2.266 -17.828 1 80.94 7 PRO B N 1
ATOM 1430 C CA . PRO B 1 7 ? 3.514 -1.586 -16.656 1 80.94 7 PRO B CA 1
ATOM 1431 C C . PRO B 1 7 ? 4.445 -1.606 -15.445 1 80.94 7 PRO B C 1
ATOM 1433 O O . PRO B 1 7 ? 5.242 -2.535 -15.289 1 80.94 7 PRO B O 1
ATOM 1436 N N . GLU B 1 8 ? 4.547 -0.574 -14.742 1 88.06 8 GLU B N 1
ATOM 1437 C CA . GLU B 1 8 ? 5.301 -0.494 -13.492 1 88.06 8 GLU B CA 1
ATOM 1438 C C . GLU B 1 8 ? 4.758 -1.47 -12.453 1 88.06 8 GLU B C 1
ATOM 1440 O O . GLU B 1 8 ? 3.584 -1.85 -12.508 1 88.06 8 GLU B O 1
ATOM 1445 N N . PRO B 1 9 ? 5.609 -1.942 -11.523 1 95.62 9 PRO B N 1
ATOM 1446 C CA . PRO B 1 9 ? 5.113 -2.773 -10.43 1 95.62 9 PRO B CA 1
ATOM 1447 C C . PRO B 1 9 ? 3.934 -2.139 -9.695 1 95.62 9 PRO B C 1
ATOM 1449 O O . PRO B 1 9 ? 3.898 -0.92 -9.508 1 95.62 9 PRO B O 1
ATOM 1452 N N . ALA B 1 10 ? 2.957 -2.963 -9.359 1 97 10 ALA B N 1
ATOM 1453 C CA . ALA B 1 10 ? 1.775 -2.486 -8.648 1 97 10 ALA B CA 1
ATOM 1454 C C . ALA B 1 10 ? 1.756 -3 -7.211 1 97 10 ALA B C 1
ATOM 1456 O O . ALA B 1 10 ? 1.63 -4.203 -6.98 1 97 10 ALA B O 1
ATOM 1457 N N . GLU B 1 11 ? 1.914 -2.096 -6.297 1 96.94 11 GLU B N 1
ATOM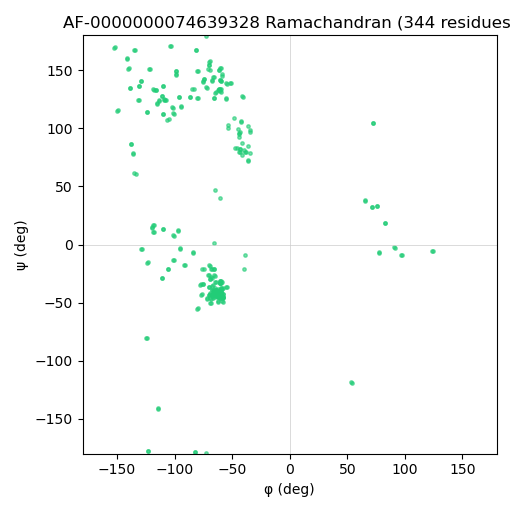 1458 C CA . GLU B 1 11 ? 1.797 -2.475 -4.891 1 96.94 11 GLU B CA 1
ATOM 1459 C C . GLU B 1 11 ? 0.346 -2.412 -4.422 1 96.94 11 GLU B C 1
ATOM 1461 O O . GLU B 1 11 ? -0.348 -1.423 -4.664 1 96.94 11 GLU B O 1
ATOM 1466 N N . ILE B 1 12 ? -0.134 -3.49 -3.844 1 97.62 12 ILE B N 1
ATOM 1467 C CA . ILE B 1 12 ? -1.476 -3.594 -3.281 1 97.62 12 ILE B CA 1
ATOM 1468 C C . ILE B 1 12 ? -1.388 -3.795 -1.77 1 97.62 12 ILE B C 1
ATOM 1470 O O . ILE B 1 12 ? -0.733 -4.727 -1.298 1 97.62 12 ILE B O 1
ATOM 1474 N N . CYS B 1 13 ? -1.992 -2.891 -1.048 1 96.5 13 CYS B N 1
ATOM 1475 C CA . CYS B 1 13 ? -2.029 -3.012 0.405 1 96.5 13 CYS B CA 1
ATOM 1476 C C . CYS B 1 13 ? -3.465 -3.127 0.905 1 96.5 13 CYS B C 1
ATOM 1478 O O . CYS B 1 13 ? -4.352 -2.422 0.422 1 96.5 13 CYS B O 1
ATOM 1480 N N . HIS B 1 14 ? -3.693 -4.047 1.773 1 95.62 14 HIS B N 1
ATOM 1481 C CA . HIS B 1 14 ? -4.98 -4.223 2.439 1 95.62 14 HIS B CA 1
ATOM 1482 C C . HIS B 1 14 ? -4.805 -4.809 3.836 1 95.62 14 HIS B C 1
ATOM 1484 O O . HIS B 1 14 ? -4.352 -5.945 3.982 1 95.62 14 HIS B O 1
ATOM 1490 N N . LYS B 1 15 ? -5.18 -3.984 4.809 1 92.44 15 LYS B N 1
ATOM 1491 C CA . LYS B 1 15 ? -4.977 -4.41 6.191 1 92.44 15 LYS B CA 1
ATOM 1492 C C . LYS B 1 15 ? -3.521 -4.805 6.434 1 92.44 15 LYS B C 1
ATOM 1494 O O . LYS B 1 15 ? -2.611 -3.996 6.242 1 92.44 15 LYS B O 1
ATOM 1499 N N . ASN B 1 16 ? -3.271 -6.051 6.812 1 92.81 16 ASN B N 1
ATOM 1500 C CA . ASN B 1 16 ? -1.912 -6.453 7.152 1 92.81 16 ASN B CA 1
ATOM 1501 C C . ASN B 1 16 ? -1.22 -7.137 5.977 1 92.81 16 ASN B C 1
ATOM 1503 O O . ASN B 1 16 ? -0.151 -7.73 6.137 1 92.81 16 ASN B O 1
ATOM 1507 N N . MET B 1 17 ? -1.85 -7.008 4.84 1 97.06 17 MET B N 1
ATOM 1508 C CA . MET B 1 17 ? -1.277 -7.684 3.678 1 97.06 17 MET B CA 1
ATOM 1509 C C . MET B 1 17 ? -0.704 -6.676 2.689 1 97.06 17 MET B C 1
ATOM 1511 O O . MET B 1 17 ? -1.312 -5.633 2.434 1 97.06 17 MET B O 1
ATOM 1515 N N . ARG B 1 18 ? 0.484 -6.98 2.166 1 97.94 18 ARG B N 1
ATOM 1516 C CA . ARG B 1 18 ? 1.139 -6.188 1.129 1 97.94 18 ARG B CA 1
ATOM 1517 C C . ARG B 1 18 ? 1.63 -7.074 -0.01 1 97.94 18 ARG B C 1
ATOM 1519 O O . ARG B 1 18 ? 2.346 -8.055 0.221 1 97.94 18 ARG B O 1
ATOM 1526 N N . PHE B 1 19 ? 1.18 -6.727 -1.194 1 98.81 19 PHE B N 1
ATOM 1527 C CA . PHE B 1 19 ? 1.532 -7.504 -2.377 1 98.81 19 PHE B CA 1
ATOM 1528 C C . PHE B 1 19 ? 2.232 -6.633 -3.41 1 98.81 19 PHE B C 1
ATOM 1530 O O . PHE B 1 19 ? 1.994 -5.422 -3.475 1 98.81 19 PHE B O 1
ATOM 1537 N N . LEU B 1 20 ? 3.092 -7.25 -4.188 1 98.75 20 LEU B N 1
ATOM 1538 C CA . LEU B 1 20 ? 3.67 -6.609 -5.367 1 98.75 20 LEU B CA 1
ATOM 1539 C C . LEU B 1 20 ? 3.42 -7.445 -6.617 1 98.75 20 LEU B C 1
ATOM 1541 O O . LEU B 1 20 ? 3.865 -8.594 -6.703 1 98.75 20 LEU B O 1
ATOM 1545 N N . ILE B 1 21 ? 2.621 -6.875 -7.508 1 98.75 21 ILE B N 1
ATOM 1546 C CA . ILE B 1 21 ? 2.367 -7.535 -8.781 1 98.75 21 ILE B CA 1
ATOM 1547 C C . ILE B 1 21 ? 3.311 -6.98 -9.844 1 98.75 21 ILE B C 1
ATOM 1549 O O . ILE B 1 21 ? 3.396 -5.766 -10.039 1 98.75 21 ILE B O 1
ATOM 1553 N N . THR B 1 22 ? 4.012 -7.859 -10.516 1 98.12 22 THR B N 1
ATOM 1554 C CA . THR B 1 22 ? 4.93 -7.43 -11.562 1 98.12 22 THR B CA 1
ATOM 1555 C C . THR B 1 22 ? 4.781 -8.305 -12.805 1 98.12 22 THR B C 1
ATOM 1557 O O . THR B 1 22 ? 4.07 -9.312 -12.773 1 98.12 22 THR B O 1
ATOM 1560 N N . ASP B 1 23 ? 5.375 -7.871 -13.922 1 97.75 23 ASP B N 1
ATOM 1561 C CA . ASP B 1 23 ? 5.625 -8.773 -15.047 1 97.75 23 ASP B CA 1
ATOM 1562 C C . ASP B 1 23 ? 6.895 -9.594 -14.82 1 97.75 23 ASP B C 1
ATOM 1564 O O . ASP B 1 23 ? 7.652 -9.328 -13.883 1 97.75 23 ASP B O 1
ATOM 1568 N N . ARG B 1 24 ? 7.059 -10.57 -15.602 1 97.81 24 ARG B N 1
ATOM 1569 C CA . ARG B 1 24 ? 8.234 -11.43 -15.547 1 97.81 24 ARG B CA 1
ATOM 1570 C C . ARG B 1 24 ? 9.5 -10.656 -15.93 1 97.81 24 ARG B C 1
ATOM 1572 O O . ARG B 1 24 ? 9.547 -10.016 -16.984 1 97.81 24 ARG B O 1
ATOM 1579 N N . PRO B 1 25 ? 10.492 -10.711 -15.047 1 97.56 25 PRO B N 1
ATOM 1580 C CA . PRO B 1 25 ? 11.742 -10.062 -15.453 1 97.56 25 PRO B CA 1
ATOM 1581 C C . PRO B 1 25 ? 12.461 -10.812 -16.578 1 97.56 25 PRO B C 1
ATOM 1583 O O . PRO B 1 25 ? 12.18 -11.992 -16.812 1 97.56 25 PRO B O 1
ATOM 1586 N N . THR B 1 26 ? 13.266 -10.086 -17.281 1 95.06 26 THR B N 1
ATOM 1587 C CA . THR B 1 26 ? 14.203 -10.656 -18.25 1 95.06 26 THR B CA 1
ATOM 1588 C C . THR B 1 26 ? 15.625 -10.68 -17.672 1 95.06 26 THR B C 1
ATOM 1590 O O . THR B 1 26 ? 15.883 -10.102 -16.609 1 95.06 26 THR B O 1
ATOM 1593 N N . ASP B 1 27 ? 16.5 -11.344 -18.375 1 93.31 27 ASP B N 1
ATOM 1594 C CA . ASP B 1 27 ? 17.891 -11.336 -17.953 1 93.31 27 ASP B CA 1
ATOM 1595 C C . ASP B 1 27 ? 18.453 -9.914 -17.891 1 93.31 27 ASP B C 1
ATOM 1597 O O . ASP B 1 27 ? 19.219 -9.578 -16.984 1 93.31 27 ASP B O 1
ATOM 1601 N N . ALA B 1 28 ? 18.062 -9.078 -18.797 1 95.19 28 ALA B N 1
ATOM 1602 C CA . ALA B 1 28 ? 18.578 -7.719 -18.906 1 95.19 28 ALA B CA 1
ATOM 1603 C C . ALA B 1 28 ? 18.125 -6.855 -17.734 1 95.19 28 ALA B C 1
ATOM 1605 O O . ALA B 1 28 ? 18.812 -5.918 -17.344 1 95.19 28 ALA B O 1
ATOM 1606 N N . ASN B 1 29 ? 16.938 -7.172 -17.125 1 96.06 29 ASN B N 1
ATOM 1607 C CA . ASN B 1 29 ? 16.438 -6.293 -16.078 1 96.06 29 ASN B CA 1
ATOM 1608 C C . ASN B 1 29 ? 16.312 -7.023 -14.742 1 96.06 29 ASN B C 1
ATOM 1610 O O . ASN B 1 29 ? 15.641 -6.551 -13.828 1 96.06 29 ASN B O 1
ATOM 1614 N N . LEU B 1 30 ? 16.969 -8.148 -14.656 1 97.06 30 LEU B N 1
ATOM 1615 C CA . LEU B 1 30 ? 16.844 -8.969 -13.453 1 97.06 30 LEU B CA 1
ATOM 1616 C C . LEU B 1 30 ? 17.391 -8.234 -12.234 1 97.06 30 LEU B C 1
ATOM 1618 O O . LEU B 1 30 ? 16.812 -8.289 -11.148 1 97.06 30 LEU B O 1
ATOM 1622 N N . GLU B 1 31 ? 18.469 -7.527 -12.391 1 96.81 31 GLU B N 1
ATOM 1623 C CA . GLU B 1 31 ? 19.062 -6.797 -11.273 1 96.81 31 GLU B CA 1
ATOM 1624 C C . GLU B 1 31 ? 18.141 -5.676 -10.797 1 96.81 31 GLU B C 1
ATOM 1626 O O . GLU B 1 31 ? 17.984 -5.457 -9.594 1 96.81 31 GLU B O 1
ATOM 1631 N N . LYS B 1 32 ? 17.594 -4.984 -11.758 1 96.12 32 LYS B N 1
ATOM 1632 C CA . LYS B 1 32 ? 16.641 -3.938 -11.414 1 96.12 32 LYS B CA 1
ATOM 1633 C C . LYS B 1 32 ? 15.406 -4.52 -10.719 1 96.12 32 LYS B C 1
ATOM 1635 O O . LYS B 1 32 ? 14.867 -3.916 -9.789 1 96.12 32 LYS B O 1
ATOM 1640 N N . PHE B 1 33 ? 15.008 -5.621 -11.219 1 97.69 33 PHE B N 1
ATOM 1641 C CA . PHE B 1 33 ? 13.891 -6.344 -10.625 1 97.69 33 PHE B CA 1
ATOM 1642 C C . PHE B 1 33 ? 14.18 -6.68 -9.164 1 97.69 33 PHE B C 1
ATOM 1644 O O . PHE B 1 33 ? 13.367 -6.406 -8.281 1 97.69 33 PHE B O 1
ATOM 1651 N N . ILE B 1 34 ? 15.328 -7.156 -8.844 1 97.81 34 ILE B N 1
ATOM 1652 C CA . ILE B 1 34 ? 15.703 -7.551 -7.496 1 97.81 34 ILE B CA 1
ATOM 1653 C C . ILE B 1 34 ? 15.766 -6.316 -6.594 1 97.81 34 ILE B C 1
ATOM 1655 O O . ILE B 1 34 ? 15.266 -6.34 -5.465 1 97.81 34 ILE B O 1
ATOM 1659 N N . THR B 1 35 ? 16.328 -5.266 -7.109 1 95.38 35 THR B N 1
ATOM 1660 C CA . THR B 1 35 ? 16.406 -4.016 -6.363 1 95.38 35 THR B CA 1
ATOM 1661 C C . THR B 1 35 ? 15.008 -3.518 -6.008 1 95.38 35 THR B C 1
ATOM 1663 O O . THR B 1 35 ? 14.773 -3.051 -4.891 1 95.38 35 THR B O 1
ATOM 1666 N N . GLU B 1 36 ? 14.047 -3.658 -6.949 1 95.38 36 GLU B N 1
ATOM 1667 C CA . GLU B 1 36 ? 12.656 -3.256 -6.719 1 95.38 36 GLU B CA 1
ATOM 1668 C C . GLU B 1 36 ? 12.016 -4.102 -5.625 1 95.38 36 GLU B C 1
ATOM 1670 O O . GLU B 1 36 ? 11.281 -3.578 -4.781 1 95.38 36 GLU B O 1
ATOM 1675 N N . LEU B 1 37 ? 12.344 -5.352 -5.668 1 97.88 37 LEU B N 1
ATOM 1676 C CA . LEU B 1 37 ? 11.828 -6.242 -4.637 1 97.88 37 LEU B CA 1
ATOM 1677 C C . LEU B 1 37 ? 12.352 -5.84 -3.26 1 97.88 37 LEU B C 1
ATOM 1679 O O . LEU B 1 37 ? 11.586 -5.77 -2.297 1 97.88 37 LEU B O 1
ATOM 1683 N N . GLU B 1 38 ? 13.594 -5.555 -3.186 1 95.62 38 GLU B N 1
ATOM 1684 C CA . GLU B 1 38 ? 14.219 -5.16 -1.926 1 95.62 38 GLU B CA 1
ATOM 1685 C C . GLU B 1 38 ? 13.617 -3.859 -1.396 1 95.62 38 GLU B C 1
ATOM 1687 O O . GLU B 1 38 ? 13.336 -3.742 -0.202 1 95.62 38 GLU B O 1
ATOM 1692 N N . LYS B 1 39 ? 13.422 -3.004 -2.338 1 91.75 39 LYS B N 1
ATOM 1693 C CA . LYS B 1 39 ? 12.867 -1.701 -1.98 1 91.75 39 LYS B CA 1
ATOM 1694 C C . LYS B 1 39 ? 11.484 -1.846 -1.343 1 91.75 39 LYS B C 1
ATOM 1696 O O . LYS B 1 39 ? 11.133 -1.085 -0.439 1 91.75 39 LYS B O 1
ATOM 1701 N N . HIS B 1 40 ? 10.727 -2.799 -1.683 1 95.25 40 HIS B N 1
ATOM 1702 C CA . HIS B 1 40 ? 9.367 -2.982 -1.197 1 95.25 40 HIS B CA 1
ATOM 1703 C C . HIS B 1 40 ? 9.328 -3.938 -0.008 1 95.25 40 HIS B C 1
ATOM 1705 O O . HIS B 1 40 ? 8.258 -4.227 0.527 1 95.25 40 HIS B O 1
ATOM 1711 N N . GLY B 1 41 ? 10.516 -4.531 0.39 1 95.75 41 GLY B N 1
ATOM 1712 C CA . GLY B 1 41 ? 10.555 -5.434 1.527 1 95.75 41 GLY B CA 1
ATOM 1713 C C . GLY B 1 41 ? 9.984 -6.805 1.218 1 95.75 41 GLY B C 1
ATOM 1714 O O . GLY B 1 41 ? 9.375 -7.441 2.082 1 95.75 41 GLY B O 1
ATOM 1715 N N . VAL B 1 42 ? 10.172 -7.242 -0.018 1 98.5 42 VAL B N 1
ATOM 1716 C CA . VAL B 1 42 ? 9.633 -8.531 -0.444 1 98.5 42 VAL B CA 1
ATOM 1717 C C . VAL B 1 42 ? 10.43 -9.664 0.198 1 98.5 42 VAL B C 1
ATOM 1719 O O . VAL B 1 42 ? 11.664 -9.633 0.211 1 98.5 42 VAL B O 1
ATOM 1722 N N . LYS B 1 43 ? 9.688 -10.625 0.691 1 98.75 43 LYS B N 1
ATOM 1723 C CA . LYS B 1 43 ? 10.328 -11.789 1.289 1 98.75 43 LYS B CA 1
ATOM 1724 C C . LYS B 1 43 ? 10.117 -13.031 0.431 1 98.75 43 LYS B C 1
ATOM 1726 O O . LYS B 1 43 ? 10.945 -13.945 0.438 1 98.75 43 LYS B O 1
ATOM 1731 N N . ASP B 1 44 ? 9.055 -13.109 -0.294 1 98.88 44 ASP B N 1
ATOM 1732 C CA . ASP B 1 44 ? 8.727 -14.219 -1.181 1 98.88 44 ASP B CA 1
ATOM 1733 C C . ASP B 1 44 ? 8.328 -13.719 -2.566 1 98.88 44 ASP B C 1
ATOM 1735 O O . ASP B 1 44 ? 7.609 -12.727 -2.688 1 98.88 44 ASP B O 1
ATOM 1739 N N . VAL B 1 45 ? 8.844 -14.391 -3.537 1 98.94 45 VAL B N 1
ATOM 1740 C CA . VAL B 1 45 ? 8.367 -14.219 -4.906 1 98.94 45 VAL B CA 1
ATOM 1741 C C . VAL B 1 45 ? 7.688 -15.5 -5.387 1 98.94 45 VAL B C 1
ATOM 1743 O O . VAL B 1 45 ? 8.289 -16.578 -5.355 1 98.94 45 VAL B O 1
ATOM 1746 N N . VAL B 1 46 ? 6.461 -15.391 -5.801 1 98.94 46 VAL B N 1
ATOM 1747 C CA . VAL B 1 46 ? 5.723 -16.516 -6.379 1 98.94 46 VAL B CA 1
ATOM 1748 C C . VAL B 1 46 ? 5.695 -16.375 -7.902 1 98.94 46 VAL B C 1
ATOM 1750 O O . VAL B 1 46 ? 5.18 -15.391 -8.438 1 98.94 46 VAL B O 1
ATOM 1753 N N . ARG B 1 47 ? 6.266 -17.328 -8.578 1 98.75 47 ARG B N 1
ATOM 1754 C CA . ARG B 1 47 ? 6.191 -17.406 -10.031 1 98.75 47 ARG B CA 1
ATOM 1755 C C . ARG B 1 47 ? 5.047 -18.312 -10.477 1 98.75 47 ARG B C 1
ATOM 1757 O O . ARG B 1 47 ? 5.035 -19.5 -10.164 1 98.75 47 ARG B O 1
ATOM 1764 N N . VAL B 1 48 ? 4.117 -17.719 -11.203 1 98.75 48 VAL B N 1
ATOM 1765 C CA . VAL B 1 48 ? 2.967 -18.531 -11.586 1 98.75 48 VAL B CA 1
ATOM 1766 C C . VAL B 1 48 ? 3.002 -18.797 -13.086 1 98.75 48 VAL B C 1
ATOM 1768 O O . VAL B 1 48 ? 1.977 -19.125 -13.688 1 98.75 48 VAL B O 1
ATOM 1771 N N . CYS B 1 49 ? 4.117 -18.531 -13.711 1 98.06 49 CYS B N 1
ATOM 1772 C CA . CYS B 1 49 ? 4.457 -18.953 -15.07 1 98.06 49 CYS B CA 1
ATOM 1773 C C . CYS B 1 49 ? 5.758 -19.75 -15.078 1 98.06 49 CYS B C 1
ATOM 1775 O O . CYS B 1 49 ? 6.312 -20.047 -14.023 1 98.06 49 CYS B O 1
ATOM 1777 N N . GLU B 1 50 ? 6.148 -20.109 -16.266 1 96.69 50 GLU B N 1
ATOM 1778 C CA . GLU B 1 50 ? 7.363 -20.906 -16.406 1 96.69 50 GLU B CA 1
ATOM 1779 C C . GLU B 1 50 ? 8.578 -20.172 -15.844 1 96.69 50 GLU B C 1
ATOM 1781 O O . GLU B 1 50 ? 8.758 -18.969 -16.094 1 96.69 50 GLU B O 1
ATOM 1786 N N . PRO B 1 51 ? 9.391 -20.859 -15.055 1 96.56 51 PRO B N 1
ATOM 1787 C CA . PRO B 1 51 ? 10.609 -20.234 -14.531 1 96.56 51 PRO B CA 1
ATOM 1788 C C . PRO B 1 51 ? 11.57 -19.812 -15.641 1 96.56 51 PRO B C 1
ATOM 1790 O O . PRO B 1 51 ? 11.836 -20.594 -16.562 1 96.56 51 PRO B O 1
ATOM 1793 N N . THR B 1 52 ? 12.094 -18.562 -15.562 1 95.94 52 THR B N 1
ATOM 1794 C CA . THR B 1 52 ? 12.961 -18.062 -16.625 1 95.94 52 THR B CA 1
ATOM 1795 C C . THR B 1 52 ? 14.258 -17.516 -16.031 1 95.94 52 THR B C 1
ATOM 1797 O O . THR B 1 52 ? 15.141 -17.062 -16.781 1 95.94 52 THR B O 1
ATOM 1800 N N . TYR B 1 53 ? 14.469 -17.453 -14.734 1 97.31 53 TYR B N 1
ATOM 1801 C CA . TYR B 1 53 ? 15.68 -16.984 -14.062 1 97.31 53 TYR B CA 1
ATOM 1802 C C . TYR B 1 53 ? 15.984 -17.844 -12.836 1 97.31 53 TYR B C 1
ATOM 1804 O O . TYR B 1 53 ? 15.102 -18.547 -12.328 1 97.31 53 TYR B O 1
ATOM 1812 N N . SER B 1 54 ? 17.203 -17.828 -12.375 1 95.75 54 SER B N 1
ATOM 1813 C CA . SER B 1 54 ? 17.641 -18.641 -11.258 1 95.75 54 SER B CA 1
ATOM 1814 C C . SER B 1 54 ? 17.125 -18.094 -9.93 1 95.75 54 SER B C 1
ATOM 1816 O O . SER B 1 54 ? 17.109 -16.891 -9.719 1 95.75 54 SER B O 1
ATOM 1818 N N . LYS B 1 55 ? 16.766 -19.062 -9.039 1 97.19 55 LYS B N 1
ATOM 1819 C CA . LYS B 1 55 ? 16.344 -18.688 -7.695 1 97.19 55 LYS B CA 1
ATOM 1820 C C . LYS B 1 55 ? 17.5 -18.172 -6.859 1 97.19 55 LYS B C 1
ATOM 1822 O O . LYS B 1 55 ? 17.312 -17.406 -5.922 1 97.19 55 LYS B O 1
ATOM 1827 N N . GLU B 1 56 ? 18.609 -18.609 -7.195 1 96.5 56 GLU B N 1
ATOM 1828 C CA . GLU B 1 56 ? 19.812 -18.344 -6.395 1 96.5 56 GLU B CA 1
ATOM 1829 C C . GLU B 1 56 ? 20.094 -16.844 -6.309 1 96.5 56 GLU B C 1
ATOM 1831 O O . GLU B 1 56 ? 20.516 -16.344 -5.266 1 96.5 56 GLU B O 1
ATOM 1836 N N . LYS B 1 57 ? 19.875 -16.188 -7.398 1 94.5 57 LYS B N 1
ATOM 1837 C CA . LYS B 1 57 ? 20.125 -14.75 -7.426 1 94.5 57 LYS B CA 1
ATOM 1838 C C . LYS B 1 57 ? 19.25 -14.016 -6.41 1 94.5 57 LYS B C 1
ATOM 1840 O O . LYS B 1 57 ? 19.703 -13.094 -5.734 1 94.5 57 LYS B O 1
ATOM 1845 N N . LEU B 1 58 ? 18.031 -14.445 -6.305 1 97.81 58 LEU B N 1
ATOM 1846 C CA . LEU B 1 58 ? 17.125 -13.82 -5.352 1 97.81 58 LEU B CA 1
ATOM 1847 C C . LEU B 1 58 ? 17.406 -14.289 -3.932 1 97.81 58 LEU B C 1
ATOM 1849 O O . LEU B 1 58 ? 17.312 -13.508 -2.982 1 97.81 58 LEU B O 1
ATOM 1853 N N . ALA B 1 59 ? 17.812 -15.555 -3.801 1 97.62 59 ALA B N 1
ATOM 1854 C CA . ALA B 1 59 ? 18.141 -16.109 -2.49 1 97.62 59 ALA B CA 1
ATOM 1855 C C . ALA B 1 59 ? 19.297 -15.336 -1.846 1 97.62 59 ALA B C 1
ATOM 1857 O O . ALA B 1 59 ? 19.312 -15.156 -0.625 1 97.62 59 ALA B O 1
ATOM 1858 N N . ASN B 1 60 ? 20.156 -14.875 -2.637 1 96.25 60 ASN B N 1
ATOM 1859 C CA . ASN B 1 60 ? 21.281 -14.094 -2.148 1 96.25 60 ASN B CA 1
ATOM 1860 C C . ASN B 1 60 ? 20.844 -12.773 -1.539 1 96.25 60 ASN B C 1
ATOM 1862 O O . ASN B 1 60 ? 21.547 -12.195 -0.708 1 96.25 60 ASN B O 1
ATOM 1866 N N . SER B 1 61 ? 19.688 -12.352 -1.904 1 95.75 61 SER B N 1
ATOM 1867 C CA . SER B 1 61 ? 19.141 -11.117 -1.363 1 95.75 61 SER B CA 1
ATOM 1868 C C . SER B 1 61 ? 18.109 -11.406 -0.27 1 95.75 61 SER B C 1
ATOM 1870 O O . SER B 1 61 ? 17.359 -10.516 0.13 1 95.75 61 SER B O 1
ATOM 1872 N N . GLY B 1 62 ? 18 -12.672 0.134 1 97.19 62 GLY B N 1
ATOM 1873 C CA . GLY B 1 62 ? 17.094 -13.047 1.213 1 97.19 62 GLY B CA 1
ATOM 1874 C C . GLY B 1 62 ? 15.664 -13.234 0.754 1 97.19 62 GLY B C 1
ATOM 1875 O O . GLY B 1 62 ? 14.734 -13.172 1.562 1 97.19 62 GLY B O 1
ATOM 1876 N N . ILE B 1 63 ? 15.516 -13.422 -0.548 1 98.62 63 ILE B N 1
ATOM 1877 C CA . ILE B 1 63 ? 14.172 -13.57 -1.099 1 98.62 63 ILE B CA 1
ATOM 1878 C C . ILE B 1 63 ? 13.945 -15.023 -1.511 1 98.62 63 ILE B C 1
ATOM 1880 O O . ILE B 1 63 ? 14.734 -15.594 -2.268 1 98.62 63 ILE B O 1
ATOM 1884 N N . ARG B 1 64 ? 12.93 -15.617 -1.011 1 98.75 64 ARG B N 1
ATOM 1885 C CA . ARG B 1 64 ? 12.539 -16.984 -1.365 1 98.75 64 ARG B CA 1
ATOM 1886 C C . ARG B 1 64 ? 11.688 -17 -2.629 1 98.75 64 ARG B C 1
ATOM 1888 O O . ARG B 1 64 ? 10.773 -16.188 -2.779 1 98.75 64 ARG B O 1
ATOM 1895 N N . VAL B 1 65 ? 12.016 -17.922 -3.553 1 98.81 65 VAL B N 1
ATOM 1896 C CA . VAL B 1 65 ? 11.258 -18.031 -4.797 1 98.81 65 VAL B CA 1
ATOM 1897 C C . VAL B 1 65 ? 10.461 -19.328 -4.801 1 98.81 65 VAL B C 1
ATOM 1899 O O . VAL B 1 65 ? 11.008 -20.406 -4.535 1 98.81 65 VAL B O 1
ATOM 1902 N N . LEU B 1 66 ? 9.18 -19.25 -5.059 1 98.88 66 LEU B N 1
ATOM 1903 C CA . LEU B 1 66 ? 8.281 -20.391 -5.148 1 98.88 66 LEU B CA 1
ATOM 1904 C C . LEU B 1 66 ? 7.715 -20.531 -6.559 1 98.88 66 LEU B C 1
ATOM 1906 O O . LEU B 1 66 ? 7.273 -19.547 -7.152 1 98.88 66 LEU B O 1
ATOM 1910 N N . ASP B 1 67 ? 7.77 -21.797 -7.039 1 98.69 67 ASP B N 1
ATOM 1911 C CA . ASP B 1 67 ? 7.25 -22.078 -8.375 1 98.69 67 ASP B CA 1
ATOM 1912 C C . ASP B 1 67 ? 5.867 -22.719 -8.297 1 98.69 67 ASP B C 1
ATOM 1914 O O . ASP B 1 67 ? 5.734 -23.875 -7.871 1 98.69 67 ASP B O 1
ATOM 1918 N N . TRP B 1 68 ? 4.879 -21.984 -8.773 1 98.62 68 TRP B N 1
ATOM 1919 C CA . TRP B 1 68 ? 3.504 -22.484 -8.75 1 98.62 68 TRP B CA 1
ATOM 1920 C C . TRP B 1 68 ? 2.818 -22.219 -10.094 1 98.62 68 TRP B C 1
ATOM 1922 O O . TRP B 1 68 ? 1.772 -21.578 -10.148 1 98.62 68 TRP B O 1
ATOM 1932 N N . GLU B 1 69 ? 3.361 -22.797 -11.094 1 98.19 69 GLU B N 1
ATOM 1933 C CA . GLU B 1 69 ? 2.92 -22.562 -12.469 1 98.19 69 GLU B CA 1
ATOM 1934 C C . GLU B 1 69 ? 1.521 -23.125 -12.703 1 98.19 69 GLU B C 1
ATOM 1936 O O . GLU B 1 69 ? 1.197 -24.219 -12.227 1 98.19 69 GLU B O 1
ATOM 1941 N N . PHE B 1 70 ? 0.661 -22.406 -13.492 1 98 70 PHE B N 1
ATOM 1942 C CA . PHE B 1 70 ? -0.596 -22.906 -14.031 1 98 70 PHE B CA 1
ATOM 1943 C C . PHE B 1 70 ? -0.963 -22.188 -15.32 1 98 70 PHE B C 1
ATOM 1945 O O . PHE B 1 70 ? -0.352 -21.188 -15.672 1 98 70 PHE B O 1
ATOM 1952 N N . ASP B 1 71 ? -1.908 -22.609 -16.062 1 95.62 71 ASP B N 1
ATOM 1953 C CA . ASP B 1 71 ? -2.166 -22.188 -17.438 1 95.62 71 ASP B CA 1
ATOM 1954 C C . ASP B 1 71 ? -2.783 -20.797 -17.469 1 95.62 71 ASP B C 1
ATOM 1956 O O . ASP B 1 71 ? -3.674 -20.484 -16.688 1 95.62 71 ASP B O 1
ATOM 1960 N N . ASP B 1 72 ? -2.332 -20.062 -18.422 1 92.56 72 ASP B N 1
ATOM 1961 C CA . ASP B 1 72 ? -2.887 -18.734 -18.656 1 92.56 72 ASP B CA 1
ATOM 1962 C C . ASP B 1 72 ? -4.383 -18.812 -18.953 1 92.56 72 ASP B C 1
ATOM 1964 O O . ASP B 1 72 ? -4.832 -19.719 -19.656 1 92.56 72 ASP B O 1
ATOM 1968 N N . GLY B 1 73 ? -5.125 -17.875 -18.438 1 89 73 GLY B N 1
ATOM 1969 C CA . GLY B 1 73 ? -6.555 -17.797 -18.703 1 89 73 GLY B CA 1
ATOM 1970 C C . GLY B 1 73 ? -7.359 -18.797 -17.891 1 89 73 GLY B C 1
ATOM 1971 O O . GLY B 1 73 ? -8.594 -18.75 -17.891 1 89 73 GLY B O 1
ATOM 1972 N N . SER B 1 74 ? -6.684 -19.672 -17.188 1 90.88 74 SER B N 1
ATOM 1973 C CA . SER B 1 74 ? -7.367 -20.656 -16.359 1 90.88 74 SER B CA 1
ATOM 1974 C C . SER B 1 74 ? -7.402 -20.219 -14.898 1 90.88 74 SER B C 1
ATOM 1976 O O . SER B 1 74 ? -6.516 -19.484 -14.445 1 90.88 74 SER B O 1
ATOM 1978 N N . PRO B 1 75 ? -8.531 -20.688 -14.242 1 96.12 75 PRO B N 1
ATOM 1979 C CA . PRO B 1 75 ? -8.461 -20.531 -12.781 1 96.12 75 PRO B CA 1
ATOM 1980 C C . PRO B 1 75 ? -7.27 -21.25 -12.164 1 96.12 75 PRO B C 1
ATOM 1982 O O . PRO B 1 75 ? -6.809 -22.266 -12.703 1 96.12 75 PRO B O 1
ATOM 1985 N N . PRO B 1 76 ? -6.738 -20.609 -11.109 1 98.44 76 PRO B N 1
ATOM 1986 C CA . PRO B 1 76 ? -5.684 -21.359 -10.422 1 98.44 76 PRO B CA 1
ATOM 1987 C C . PRO B 1 76 ? -6.176 -22.703 -9.875 1 98.44 76 PRO B C 1
ATOM 1989 O O . PRO B 1 76 ? -7.301 -22.797 -9.375 1 98.44 76 PRO B O 1
ATOM 1992 N N . PRO B 1 77 ? -5.336 -23.703 -9.984 1 98.31 77 PRO B N 1
ATOM 1993 C CA . PRO B 1 77 ? -5.695 -25 -9.391 1 98.31 77 PRO B CA 1
ATOM 1994 C C . PRO B 1 77 ? -5.879 -24.922 -7.879 1 98.31 77 PRO B C 1
ATOM 1996 O O . PRO B 1 77 ? -5.191 -24.156 -7.207 1 98.31 77 PRO B O 1
ATOM 1999 N N . PRO B 1 78 ? -6.781 -25.828 -7.367 1 97.81 78 PRO B N 1
ATOM 2000 C CA . PRO B 1 78 ? -7.059 -25.812 -5.93 1 97.81 78 PRO B CA 1
ATOM 2001 C C . PRO B 1 78 ? -5.793 -25.953 -5.082 1 97.81 78 PRO B C 1
ATOM 2003 O O . PRO B 1 78 ? -5.684 -25.328 -4.023 1 97.81 78 PRO B O 1
ATOM 2006 N N . GLU B 1 79 ? -4.922 -26.719 -5.543 1 98.31 79 GLU B N 1
ATOM 2007 C CA . GLU B 1 79 ? -3.691 -26.922 -4.785 1 98.31 79 GLU B CA 1
ATOM 2008 C C . GLU B 1 79 ? -2.877 -25.625 -4.715 1 98.31 79 GLU B C 1
ATOM 2010 O O . GLU B 1 79 ? -2.301 -25.312 -3.672 1 98.31 79 GLU B O 1
ATOM 2015 N N . ILE B 1 80 ? -2.816 -24.906 -5.77 1 98.62 80 ILE B N 1
ATOM 2016 C CA . ILE B 1 80 ? -2.088 -23.641 -5.805 1 98.62 80 ILE B CA 1
ATOM 2017 C C . ILE B 1 80 ? -2.781 -22.609 -4.91 1 98.62 80 ILE B C 1
ATOM 2019 O O . ILE B 1 80 ? -2.121 -21.859 -4.195 1 98.62 80 ILE B O 1
ATOM 2023 N N . VAL B 1 81 ? -4.09 -22.609 -4.914 1 98.69 81 VAL B N 1
ATOM 2024 C CA . VAL B 1 81 ? -4.863 -21.703 -4.074 1 98.69 81 VAL B CA 1
ATOM 2025 C C . VAL B 1 81 ? -4.578 -21.984 -2.602 1 98.69 81 VAL B C 1
ATOM 2027 O O . VAL B 1 81 ? -4.34 -21.062 -1.817 1 98.69 81 VAL B O 1
ATOM 2030 N N . GLN B 1 82 ? -4.523 -23.25 -2.299 1 98.31 82 GLN B N 1
ATOM 2031 C CA . GLN B 1 82 ? -4.242 -23.641 -0.922 1 98.31 82 GLN B CA 1
ATOM 2032 C C . GLN B 1 82 ? -2.826 -23.25 -0.517 1 98.31 82 GLN B C 1
ATOM 2034 O O . GLN B 1 82 ? -2.615 -22.703 0.572 1 98.31 82 GLN B O 1
ATOM 2039 N N . ASN B 1 83 ? -1.885 -23.516 -1.345 1 98.75 83 ASN B N 1
ATOM 2040 C CA . ASN B 1 83 ? -0.502 -23.125 -1.077 1 98.75 83 ASN B CA 1
ATOM 2041 C C . ASN B 1 83 ? -0.362 -21.609 -0.905 1 98.75 83 ASN B C 1
ATOM 2043 O O . ASN B 1 83 ? 0.387 -21.156 -0.043 1 98.75 83 ASN B O 1
ATOM 2047 N N . TRP B 1 84 ? -1.095 -20.891 -1.665 1 98.81 84 TRP B N 1
ATOM 2048 C CA . TRP B 1 84 ? -1.083 -19.438 -1.64 1 98.81 84 TRP B CA 1
ATOM 2049 C C . TRP B 1 84 ? -1.543 -18.906 -0.283 1 98.81 84 TRP B C 1
ATOM 2051 O O . TRP B 1 84 ? -0.844 -18.125 0.353 1 98.81 84 TRP B O 1
ATOM 2061 N N . PHE B 1 85 ? -2.621 -19.406 0.177 1 98.62 85 PHE B N 1
ATOM 2062 C CA . PHE B 1 85 ? -3.152 -18.938 1.449 1 98.62 85 PHE B CA 1
ATOM 2063 C C . PHE B 1 85 ? -2.268 -19.391 2.605 1 98.62 85 PHE B C 1
ATOM 2065 O O . PHE B 1 85 ? -2.078 -18.641 3.574 1 98.62 85 PHE B O 1
ATOM 2072 N N . ASN B 1 86 ? -1.718 -20.578 2.506 1 98.56 86 ASN B N 1
ATOM 2073 C CA . ASN B 1 86 ? -0.79 -21.047 3.533 1 98.56 86 ASN B CA 1
ATOM 2074 C C . ASN B 1 86 ? 0.445 -20.141 3.617 1 98.56 86 ASN B C 1
ATOM 2076 O O . ASN B 1 86 ? 0.894 -19.797 4.711 1 98.56 86 ASN B O 1
ATOM 2080 N N . LEU B 1 87 ? 0.961 -19.812 2.471 1 98.88 87 LEU B N 1
ATOM 2081 C CA . LEU B 1 87 ? 2.109 -18.906 2.432 1 98.88 87 LEU B CA 1
ATOM 2082 C C . LEU B 1 87 ? 1.78 -17.578 3.104 1 98.88 87 LEU B C 1
ATOM 2084 O O . LEU B 1 87 ? 2.547 -17.094 3.939 1 98.88 87 LEU B O 1
ATOM 2088 N N . LEU B 1 88 ? 0.68 -17 2.742 1 98.62 88 LEU B N 1
ATOM 2089 C CA . LEU B 1 88 ? 0.329 -15.672 3.215 1 98.62 88 LEU B CA 1
ATOM 2090 C C . LEU B 1 88 ? 0.108 -15.664 4.723 1 98.62 88 LEU B C 1
ATOM 2092 O O . LEU B 1 88 ? 0.579 -14.766 5.422 1 98.62 88 LEU B O 1
ATOM 2096 N N . LYS B 1 89 ? -0.612 -16.688 5.219 1 97.44 89 LYS B N 1
ATOM 2097 C CA . LYS B 1 89 ? -0.844 -16.797 6.656 1 97.44 89 LYS B CA 1
ATOM 2098 C C . LYS B 1 89 ? 0.474 -16.859 7.422 1 97.44 89 LYS B C 1
ATOM 2100 O O . LYS B 1 89 ? 0.649 -16.172 8.43 1 97.44 89 LYS B O 1
ATOM 2105 N N . THR B 1 90 ? 1.316 -17.641 6.926 1 97.88 90 THR B N 1
ATOM 2106 C CA . THR B 1 90 ? 2.592 -17.859 7.594 1 97.88 90 THR B CA 1
ATOM 2107 C C . THR B 1 90 ? 3.488 -16.641 7.473 1 97.88 90 THR B C 1
ATOM 2109 O O . THR B 1 90 ? 4.02 -16.141 8.477 1 97.88 90 THR B O 1
ATOM 2112 N N . ARG B 1 91 ? 3.607 -16.062 6.266 1 97.88 91 ARG B N 1
ATOM 2113 C CA . ARG B 1 91 ? 4.574 -15.008 5.996 1 97.88 91 ARG B CA 1
ATOM 2114 C C . ARG B 1 91 ? 4.191 -13.719 6.723 1 97.88 91 ARG B C 1
ATOM 2116 O O . ARG B 1 91 ? 5.027 -13.109 7.395 1 97.88 91 ARG B O 1
ATOM 2123 N N . PHE B 1 92 ? 2.957 -13.32 6.672 1 96 92 PHE B N 1
ATOM 2124 C CA . PHE B 1 92 ? 2.561 -12.047 7.266 1 96 92 PHE B CA 1
ATOM 2125 C C . PHE B 1 92 ? 2.488 -12.156 8.781 1 96 92 PHE B C 1
ATOM 2127 O O . PHE B 1 92 ? 2.557 -11.148 9.484 1 96 92 PHE B O 1
ATOM 2134 N N . SER B 1 93 ? 2.357 -13.406 9.289 1 94.12 93 SER B N 1
ATOM 2135 C CA . SER B 1 93 ? 2.443 -13.625 10.734 1 94.12 93 SER B CA 1
ATOM 2136 C C . SER B 1 93 ? 3.891 -13.578 11.211 1 94.12 93 SER B C 1
ATOM 2138 O O . SER B 1 93 ? 4.199 -12.945 12.219 1 94.12 93 SER B O 1
ATOM 2140 N N . GLU B 1 94 ? 4.777 -14.195 10.492 1 95.25 94 GLU B N 1
ATOM 2141 C CA . GLU B 1 94 ? 6.18 -14.32 10.891 1 95.25 94 GLU B CA 1
ATOM 2142 C C . GLU B 1 94 ? 6.926 -13 10.695 1 95.25 94 GLU B C 1
ATOM 2144 O O . GLU B 1 94 ? 7.848 -12.688 11.453 1 95.25 94 GLU B O 1
ATOM 2149 N N . ASP B 1 95 ? 6.547 -12.281 9.68 1 94.94 95 ASP B N 1
ATOM 2150 C CA . ASP B 1 95 ? 7.211 -11.023 9.344 1 94.94 95 ASP B CA 1
ATOM 2151 C C . ASP B 1 95 ? 6.191 -9.938 9.008 1 94.94 95 ASP B C 1
ATOM 2153 O O . ASP B 1 95 ? 6.023 -9.57 7.844 1 94.94 95 ASP B O 1
ATOM 2157 N N . PRO B 1 96 ? 5.59 -9.352 10.109 1 91.06 96 PRO B N 1
ATOM 2158 C CA . PRO B 1 96 ? 4.602 -8.297 9.867 1 91.06 96 PRO B CA 1
ATOM 2159 C C . PRO B 1 96 ? 5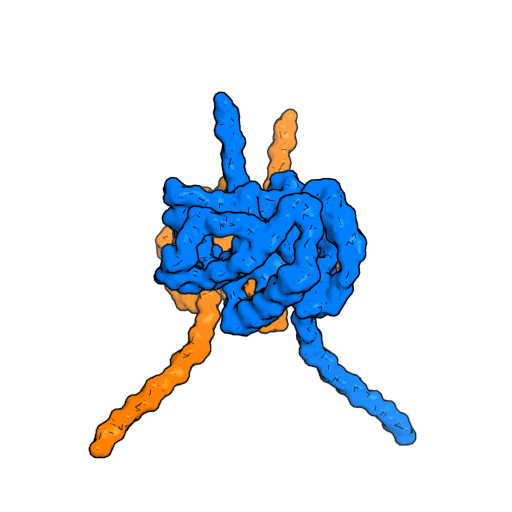.184 -7.102 9.117 1 91.06 96 PRO B C 1
ATOM 2161 O O . PRO B 1 96 ? 6.301 -6.664 9.406 1 91.06 96 PRO B O 1
ATOM 2164 N N . GLY B 1 97 ? 4.488 -6.688 8.125 1 91 97 GLY B N 1
ATOM 2165 C CA . GLY B 1 97 ? 4.914 -5.516 7.379 1 91 97 GLY B CA 1
ATOM 2166 C C . GLY B 1 97 ? 5.695 -5.855 6.121 1 91 97 GLY B C 1
ATOM 2167 O O . GLY B 1 97 ? 5.957 -4.984 5.293 1 91 97 GLY B O 1
ATOM 2168 N N . CYS B 1 98 ? 6.031 -7.105 5.965 1 96.81 98 CYS B N 1
ATOM 2169 C CA . CYS B 1 98 ? 6.746 -7.516 4.762 1 96.81 98 CYS B CA 1
ATOM 2170 C C . CYS B 1 98 ? 5.824 -7.504 3.547 1 96.81 98 CYS B C 1
ATOM 2172 O O . CYS B 1 98 ? 4.668 -7.082 3.643 1 96.81 98 CYS B O 1
ATOM 2174 N N . CYS B 1 99 ? 6.398 -7.859 2.396 1 98.31 99 CYS B N 1
ATOM 2175 C CA . CYS B 1 99 ? 5.66 -7.891 1.14 1 98.31 99 CYS B CA 1
ATOM 2176 C C . CYS B 1 99 ? 5.844 -9.227 0.429 1 98.31 99 CYS B C 1
ATOM 2178 O O . CYS B 1 99 ? 6.906 -9.836 0.518 1 98.31 99 CYS B O 1
ATOM 2180 N N . VAL B 1 100 ? 4.785 -9.711 -0.163 1 98.94 100 VAL B N 1
ATOM 2181 C CA . VAL B 1 100 ? 4.855 -10.891 -1.017 1 98.94 100 VAL B CA 1
ATOM 2182 C C . VAL B 1 100 ? 4.648 -10.484 -2.475 1 98.94 100 VAL B C 1
ATOM 2184 O O . VAL B 1 100 ? 3.643 -9.859 -2.816 1 98.94 100 VAL B O 1
ATOM 2187 N N . ALA B 1 101 ? 5.59 -10.844 -3.332 1 98.94 101 ALA B N 1
ATOM 2188 C CA . ALA B 1 101 ? 5.48 -10.539 -4.754 1 98.94 101 ALA B CA 1
ATOM 2189 C C . ALA B 1 101 ? 4.969 -11.742 -5.539 1 98.94 101 ALA B C 1
ATOM 2191 O O . ALA B 1 101 ? 5.25 -12.891 -5.184 1 98.94 101 ALA B O 1
ATOM 2192 N N . VAL B 1 102 ? 4.207 -11.469 -6.562 1 98.94 102 VAL B N 1
ATOM 2193 C CA . VAL B 1 102 ? 3.738 -12.5 -7.484 1 98.94 102 VAL B CA 1
ATOM 2194 C C . VAL B 1 102 ? 3.811 -11.984 -8.922 1 98.94 102 VAL B C 1
ATOM 2196 O O . VAL B 1 102 ? 3.477 -10.828 -9.188 1 98.94 102 VAL B O 1
ATOM 2199 N N . HIS B 1 103 ? 4.332 -12.859 -9.766 1 98.62 103 HIS B N 1
ATOM 2200 C CA . HIS B 1 103 ? 4.32 -12.438 -11.164 1 98.62 103 HIS B CA 1
ATOM 2201 C C . HIS B 1 103 ? 3.967 -13.602 -12.086 1 98.62 103 HIS B C 1
ATOM 2203 O O . HIS B 1 103 ? 4.121 -14.766 -11.711 1 98.62 103 HIS B O 1
ATOM 2209 N N . CYS B 1 104 ? 3.398 -13.344 -13.195 1 98.12 104 CYS B N 1
ATOM 2210 C CA . CYS B 1 104 ? 3.285 -14.219 -14.359 1 98.12 104 CYS B CA 1
ATOM 2211 C C . CYS B 1 104 ? 4.062 -13.656 -15.547 1 98.12 104 CYS B C 1
ATOM 2213 O O . CYS B 1 104 ? 5.184 -13.172 -15.383 1 98.12 104 CYS B O 1
ATOM 2215 N N . VAL B 1 105 ? 3.531 -13.75 -16.812 1 96.75 105 VAL B N 1
ATOM 2216 C CA . VAL B 1 105 ? 4.297 -13.227 -17.938 1 96.75 105 VAL B CA 1
ATOM 2217 C C . VAL B 1 105 ? 4.125 -11.711 -18.016 1 96.75 105 VAL B C 1
ATOM 2219 O O . VAL B 1 105 ? 5.102 -10.961 -17.953 1 96.75 105 VAL B O 1
ATOM 2222 N N . ALA B 1 106 ? 2.883 -11.227 -18.094 1 96.12 106 ALA B N 1
ATOM 2223 C CA . ALA B 1 106 ? 2.605 -9.797 -18.25 1 96.12 106 ALA B CA 1
ATOM 2224 C C . ALA B 1 106 ? 2.205 -9.164 -16.922 1 96.12 106 ALA B C 1
ATOM 2226 O O . ALA B 1 106 ? 2.188 -7.941 -16.797 1 96.12 106 ALA B O 1
ATOM 2227 N N . GLY B 1 107 ? 1.89 -9.969 -15.914 1 97.31 107 GLY B N 1
ATOM 2228 C CA . GLY B 1 107 ? 1.397 -9.438 -14.656 1 97.31 107 GLY B CA 1
ATOM 2229 C C . GLY B 1 107 ? -0.012 -8.883 -14.75 1 97.31 107 GLY B C 1
ATOM 2230 O O . GLY B 1 107 ? -0.378 -7.969 -14.008 1 97.31 107 GLY B O 1
ATOM 2231 N N . LEU B 1 108 ? -0.826 -9.492 -15.625 1 97.81 108 LEU B N 1
ATOM 2232 C CA . LEU B 1 108 ? -2.148 -8.922 -15.844 1 97.81 108 LEU B CA 1
ATOM 2233 C C . LEU B 1 108 ? -3.24 -9.953 -15.57 1 97.81 108 LEU B C 1
ATOM 2235 O O . LEU B 1 108 ? -4.41 -9.594 -15.414 1 97.81 108 LEU B O 1
ATOM 2239 N N . GLY B 1 109 ? -2.973 -11.258 -15.477 1 97.44 109 GLY B N 1
ATOM 2240 C CA . GLY B 1 109 ? -3.969 -12.305 -15.32 1 97.44 109 GLY B CA 1
ATOM 2241 C C . GLY B 1 109 ? -3.729 -13.188 -14.117 1 97.44 109 GLY B C 1
ATOM 2242 O O . GLY B 1 109 ? -4.246 -12.914 -13.031 1 97.44 109 GLY B O 1
ATOM 2243 N N . ARG B 1 110 ? -2.828 -14.148 -14.266 1 98.56 110 ARG B N 1
ATOM 2244 C CA . ARG B 1 110 ? -2.611 -15.172 -13.25 1 98.56 110 ARG B CA 1
ATOM 2245 C C . ARG B 1 110 ? -2.188 -14.547 -11.93 1 98.56 110 ARG B C 1
ATOM 2247 O O . ARG B 1 110 ? -2.742 -14.875 -10.875 1 98.56 110 ARG B O 1
ATOM 2254 N N . ALA B 1 111 ? -1.277 -13.594 -11.984 1 98.75 111 ALA B N 1
ATOM 2255 C CA . ALA B 1 111 ? -0.75 -12.984 -10.766 1 98.75 111 ALA B CA 1
ATOM 2256 C C . ALA B 1 111 ? -1.814 -12.148 -10.062 1 98.75 111 ALA B C 1
ATOM 2258 O O . ALA B 1 111 ? -2.121 -12.367 -8.891 1 98.75 111 ALA B O 1
ATOM 2259 N N . PRO B 1 112 ? -2.488 -11.25 -10.789 1 98.69 112 PRO B N 1
ATOM 2260 C CA . PRO B 1 112 ? -3.514 -10.453 -10.109 1 98.69 112 PRO B CA 1
ATOM 2261 C C . PRO B 1 112 ? -4.688 -11.305 -9.609 1 98.69 112 PRO B C 1
ATOM 2263 O O . PRO B 1 112 ? -5.305 -10.977 -8.594 1 98.69 112 PRO B O 1
ATOM 2266 N N . VAL B 1 113 ? -4.969 -12.414 -10.219 1 98.88 113 VAL B N 1
ATOM 2267 C CA . VAL B 1 113 ? -6.062 -13.273 -9.766 1 98.88 113 VAL B CA 1
ATOM 2268 C C . VAL B 1 113 ? -5.742 -13.828 -8.383 1 98.88 113 VAL B C 1
ATOM 2270 O O . VAL B 1 113 ? -6.605 -13.859 -7.504 1 98.88 113 VAL B O 1
ATOM 2273 N N . LEU B 1 114 ? -4.516 -14.25 -8.141 1 98.94 114 LEU B N 1
ATOM 2274 C CA . LEU B 1 114 ? -4.133 -14.75 -6.82 1 98.94 114 LEU B CA 1
ATOM 2275 C C . LEU B 1 114 ? -4.25 -13.648 -5.77 1 98.94 114 LEU B C 1
ATOM 2277 O O . LEU B 1 114 ? -4.719 -13.898 -4.656 1 98.94 114 LEU B O 1
ATOM 2281 N N . VAL B 1 115 ? -3.84 -12.453 -6.145 1 98.88 115 VAL B N 1
ATOM 2282 C CA . VAL B 1 115 ? -3.936 -11.328 -5.219 1 98.88 115 VAL B CA 1
ATOM 2283 C C . VAL B 1 115 ? -5.402 -11.023 -4.93 1 98.88 115 VAL B C 1
ATOM 2285 O O . VAL B 1 115 ? -5.777 -10.766 -3.783 1 98.88 115 VAL B O 1
ATOM 2288 N N . ALA B 1 116 ? -6.258 -11.102 -5.957 1 98.88 116 ALA B N 1
ATOM 2289 C CA . ALA B 1 116 ? -7.688 -10.875 -5.77 1 98.88 116 ALA B CA 1
ATOM 2290 C C . ALA B 1 116 ? -8.281 -11.875 -4.781 1 98.88 116 ALA B C 1
ATOM 2292 O O . ALA B 1 116 ? -9.07 -11.5 -3.908 1 98.88 116 ALA B O 1
ATOM 2293 N N . LEU B 1 117 ? -7.879 -13.117 -4.895 1 98.88 117 LEU B N 1
ATOM 2294 C CA . LEU B 1 117 ? -8.352 -14.133 -3.971 1 98.88 117 LEU B CA 1
ATOM 2295 C C . LEU B 1 117 ? -7.973 -13.789 -2.535 1 98.88 117 LEU B C 1
ATOM 2297 O O . LEU B 1 117 ? -8.781 -13.953 -1.617 1 98.88 117 LEU B O 1
ATOM 2301 N N . ALA B 1 118 ? -6.75 -13.336 -2.371 1 98.81 118 ALA B N 1
ATOM 2302 C CA . ALA B 1 118 ? -6.285 -12.969 -1.036 1 98.81 118 ALA B CA 1
ATOM 2303 C C . ALA B 1 118 ? -7.105 -11.812 -0.468 1 98.81 118 ALA B C 1
ATOM 2305 O O . ALA B 1 118 ? -7.496 -11.836 0.701 1 98.81 118 ALA B O 1
ATOM 2306 N N . LEU B 1 119 ? -7.344 -10.836 -1.335 1 98.25 119 LEU B N 1
ATOM 2307 C CA . LEU B 1 119 ? -8.125 -9.68 -0.912 1 98.25 119 LEU B CA 1
ATOM 2308 C C . LEU B 1 119 ? -9.539 -10.102 -0.514 1 98.25 119 LEU B C 1
ATOM 2310 O O . LEU B 1 119 ? -10.062 -9.633 0.499 1 98.25 119 LEU B O 1
ATOM 2314 N N . MET B 1 120 ? -10.117 -10.945 -1.263 1 98.5 120 MET B N 1
ATOM 2315 C CA . MET B 1 120 ? -11.461 -11.445 -0.973 1 98.5 120 MET B CA 1
ATOM 2316 C C . MET B 1 120 ? -11.477 -12.25 0.321 1 98.5 120 MET B C 1
ATOM 2318 O O . MET B 1 120 ? -12.367 -12.086 1.152 1 98.5 120 MET B O 1
ATOM 2322 N N . GLU B 1 121 ? -10.492 -13.086 0.515 1 98.38 121 GLU B N 1
ATOM 2323 C CA . GLU B 1 121 ? -10.391 -13.867 1.747 1 98.38 121 GLU B CA 1
ATOM 2324 C C . GLU B 1 121 ? -10.102 -12.969 2.945 1 98.38 121 GLU B C 1
ATOM 2326 O O . GLU B 1 121 ? -10.297 -13.375 4.094 1 98.38 121 GLU B O 1
ATOM 2331 N N . GLY B 1 122 ? -9.578 -11.82 2.611 1 96.06 122 GLY B N 1
ATOM 2332 C CA . GLY B 1 122 ? -9.367 -10.812 3.637 1 96.06 122 GLY B CA 1
ATOM 2333 C C . GLY B 1 122 ? -10.602 -9.977 3.924 1 96.06 122 GLY B C 1
ATOM 2334 O O . GLY B 1 122 ? -10.57 -9.086 4.773 1 96.06 122 GLY B O 1
ATOM 2335 N N . GLY B 1 123 ? -11.664 -10.148 3.154 1 95.06 123 GLY B N 1
ATOM 2336 C CA . GLY B 1 123 ? -12.93 -9.539 3.533 1 95.06 123 GLY B CA 1
ATOM 2337 C C . GLY B 1 123 ? -13.492 -8.625 2.463 1 95.06 123 GLY B C 1
ATOM 2338 O O . GLY B 1 123 ? -14.625 -8.141 2.584 1 95.06 123 GLY B O 1
ATOM 2339 N N . LEU B 1 124 ? -12.766 -8.383 1.388 1 96.19 124 LEU B N 1
ATOM 2340 C CA . LEU B 1 124 ? -13.297 -7.523 0.333 1 96.19 124 LEU B CA 1
ATOM 2341 C C . LEU B 1 124 ? -14.258 -8.297 -0.565 1 96.19 124 LEU B C 1
ATOM 2343 O O . LEU B 1 124 ? -14.078 -9.492 -0.794 1 96.19 124 LEU B O 1
ATOM 2347 N N . LYS B 1 125 ? -15.219 -7.508 -1.08 1 96.25 125 LYS B N 1
ATOM 2348 C CA . LYS B 1 125 ? -16.016 -8.047 -2.18 1 96.25 125 LYS B CA 1
ATOM 2349 C C . LYS B 1 125 ? -15.18 -8.164 -3.453 1 96.25 125 LYS B C 1
ATOM 2351 O O . LYS B 1 125 ? -14.203 -7.434 -3.631 1 96.25 125 LYS B O 1
ATOM 2356 N N . TYR B 1 126 ? -15.594 -9.109 -4.336 1 96.69 126 TYR B N 1
ATOM 2357 C CA . TYR B 1 126 ? -14.781 -9.312 -5.531 1 96.69 126 TYR B CA 1
ATOM 2358 C C . TYR B 1 126 ? -14.703 -8.039 -6.359 1 96.69 126 TYR B C 1
ATOM 2360 O O . TYR B 1 126 ? -13.664 -7.738 -6.949 1 96.69 126 TYR B O 1
ATOM 2368 N N . GLU B 1 127 ? -15.789 -7.156 -6.395 1 97.12 127 GLU B N 1
ATOM 2369 C CA . GLU B 1 127 ? -15.781 -5.91 -7.156 1 97.12 127 GLU B CA 1
ATOM 2370 C C . GLU B 1 127 ? -14.734 -4.941 -6.613 1 97.12 127 GLU B C 1
ATOM 2372 O O . GLU B 1 127 ? -14.008 -4.312 -7.387 1 97.12 127 GLU B O 1
ATOM 2377 N N . ASP B 1 128 ? -14.695 -4.879 -5.324 1 96.19 128 ASP B N 1
ATOM 2378 C CA . ASP B 1 128 ? -13.734 -3.98 -4.688 1 96.19 128 ASP B CA 1
ATOM 2379 C C . ASP B 1 128 ? -12.305 -4.473 -4.887 1 96.19 128 ASP B C 1
ATOM 2381 O O . ASP B 1 128 ? -11.398 -3.672 -5.137 1 96.19 128 ASP B O 1
ATOM 2385 N N . ALA B 1 129 ? -12.148 -5.773 -4.742 1 98.06 129 ALA B N 1
ATOM 2386 C CA . ALA B 1 129 ? -10.828 -6.363 -4.953 1 98.06 129 ALA B CA 1
ATOM 2387 C C . ALA B 1 129 ? -10.32 -6.086 -6.367 1 98.06 129 ALA B C 1
ATOM 2389 O O . ALA B 1 129 ? -9.18 -5.652 -6.551 1 98.06 129 ALA B O 1
ATOM 2390 N N . VAL B 1 130 ? -11.141 -6.246 -7.324 1 98.38 130 VAL B N 1
ATOM 2391 C CA . VAL B 1 130 ? -10.789 -6.039 -8.727 1 98.38 130 VAL B CA 1
ATOM 2392 C C . VAL B 1 130 ? -10.516 -4.559 -8.984 1 98.38 130 VAL B C 1
ATOM 2394 O O . VAL B 1 130 ? -9.555 -4.207 -9.664 1 98.38 130 VAL B O 1
ATOM 2397 N N . GLU B 1 131 ? -11.352 -3.746 -8.438 1 96.5 131 GLU B N 1
ATOM 2398 C CA . GLU B 1 131 ? -11.164 -2.309 -8.602 1 96.5 131 GLU B CA 1
ATOM 2399 C C . GLU B 1 131 ? -9.828 -1.854 -8.016 1 96.5 131 GLU B C 1
ATOM 2401 O O . GLU B 1 131 ? -9.102 -1.083 -8.648 1 96.5 131 GLU B O 1
ATOM 2406 N N . MET B 1 132 ? -9.547 -2.311 -6.852 1 96 132 MET B N 1
ATOM 2407 C CA . MET B 1 132 ? -8.297 -1.952 -6.188 1 96 132 MET B CA 1
ATOM 2408 C C . MET B 1 132 ? -7.094 -2.346 -7.039 1 96 132 MET B C 1
ATOM 2410 O O . MET B 1 132 ? -6.137 -1.577 -7.164 1 96 132 MET B O 1
ATOM 2414 N N . ILE B 1 133 ? -7.125 -3.471 -7.613 1 97.88 133 ILE B N 1
ATOM 2415 C CA . ILE B 1 133 ? -6.027 -3.963 -8.438 1 97.88 133 ILE B CA 1
ATOM 2416 C C . ILE B 1 133 ? -5.953 -3.164 -9.734 1 97.88 133 ILE B C 1
ATOM 2418 O O . ILE B 1 133 ? -4.879 -2.719 -10.141 1 97.88 133 ILE B O 1
ATOM 2422 N N . ARG B 1 134 ? -7.07 -2.877 -10.383 1 96.69 134 ARG B N 1
ATOM 2423 C CA . ARG B 1 134 ? -7.105 -2.189 -11.672 1 96.69 134 ARG B CA 1
ATOM 2424 C C . ARG B 1 134 ? -6.676 -0.733 -11.531 1 96.69 134 ARG B C 1
ATOM 2426 O O . ARG B 1 134 ? -6.141 -0.141 -12.469 1 96.69 134 ARG B O 1
ATOM 2433 N N . GLU B 1 135 ? -6.945 -0.208 -10.391 1 92.25 135 GLU B N 1
ATOM 2434 C CA . GLU B 1 135 ? -6.496 1.156 -10.125 1 92.25 135 GLU B CA 1
ATOM 2435 C C . GLU B 1 135 ? -4.98 1.27 -10.242 1 92.25 135 GLU B C 1
ATOM 2437 O O . GLU B 1 135 ? -4.457 2.316 -10.633 1 92.25 135 GLU B O 1
ATOM 2442 N N . LYS B 1 136 ? -4.301 0.211 -9.906 1 93.38 136 LYS B N 1
ATOM 2443 C CA . LYS B 1 136 ? -2.842 0.241 -9.867 1 93.38 136 LYS B CA 1
ATOM 2444 C C . LYS B 1 136 ? -2.244 -0.499 -11.062 1 93.38 136 LYS B C 1
ATOM 2446 O O . LYS B 1 136 ? -1.075 -0.301 -11.398 1 93.38 136 LYS B O 1
ATOM 2451 N N . ARG B 1 137 ? -3.045 -1.312 -11.57 1 95.75 137 ARG B N 1
ATOM 2452 C CA . ARG B 1 137 ? -2.6 -2.113 -12.703 1 95.75 137 ARG B CA 1
ATOM 2453 C C . ARG B 1 137 ? -3.688 -2.207 -13.773 1 95.75 137 ARG B C 1
ATOM 2455 O O . ARG B 1 137 ? -4.383 -3.221 -13.867 1 95.75 137 ARG B O 1
ATOM 2462 N N . ARG B 1 138 ? -3.654 -1.205 -14.602 1 94.31 138 ARG B N 1
ATOM 2463 C CA . ARG B 1 138 ? -4.699 -1.069 -15.609 1 94.31 138 ARG B CA 1
ATOM 2464 C C . ARG B 1 138 ? -4.699 -2.264 -16.562 1 94.31 138 ARG B C 1
ATOM 2466 O O . ARG B 1 138 ? -3.643 -2.707 -17.016 1 94.31 138 ARG B O 1
ATOM 2473 N N . GLY B 1 139 ? -5.918 -2.777 -16.781 1 95.81 139 GLY B N 1
ATOM 2474 C CA . GLY B 1 139 ? -6.062 -3.879 -17.719 1 95.81 139 GLY B CA 1
ATOM 2475 C C . GLY B 1 139 ? -5.965 -5.242 -17.062 1 95.81 139 GLY B C 1
ATOM 2476 O O . GLY B 1 139 ? -6.125 -6.27 -17.719 1 95.81 139 GLY B O 1
ATOM 2477 N N . ALA B 1 140 ? -5.719 -5.285 -15.836 1 97.31 140 ALA B N 1
ATOM 2478 C CA . ALA B 1 140 ? -5.59 -6.559 -15.125 1 97.31 140 ALA B CA 1
ATOM 2479 C C . ALA B 1 140 ? -6.922 -7.301 -15.094 1 97.31 140 ALA B C 1
ATOM 2481 O O . ALA B 1 140 ? -7.98 -6.688 -14.953 1 97.31 140 ALA B O 1
ATOM 2482 N N . ILE B 1 141 ? -6.871 -8.719 -15.195 1 97.75 141 ILE B N 1
ATOM 2483 C CA . ILE B 1 141 ? -7.98 -9.641 -15 1 97.75 141 ILE B CA 1
ATOM 2484 C C . ILE B 1 141 ? -8.945 -9.555 -16.188 1 97.75 141 ILE B C 1
ATOM 2486 O O . ILE B 1 141 ? -9.656 -8.562 -16.328 1 97.75 141 ILE B O 1
ATOM 2490 N N . ASN B 1 142 ? -8.891 -10.484 -16.984 1 96.12 142 ASN B N 1
ATOM 2491 C CA . ASN B 1 142 ? -9.773 -10.508 -18.156 1 96.12 142 ASN B CA 1
ATOM 2492 C C . ASN B 1 142 ? -11.156 -11.047 -17.797 1 96.12 142 ASN B C 1
ATOM 2494 O O . ASN B 1 142 ? -11.422 -11.359 -16.641 1 96.12 142 ASN B O 1
ATOM 2498 N N . ALA B 1 143 ? -12 -11.141 -18.781 1 96.94 143 ALA B N 1
ATOM 2499 C CA . ALA B 1 143 ? -13.406 -11.477 -18.562 1 96.94 143 ALA B CA 1
ATOM 2500 C C . ALA B 1 143 ? -13.547 -12.875 -17.969 1 96.94 143 ALA B C 1
ATOM 2502 O O . ALA B 1 143 ? -14.383 -13.086 -17.078 1 96.94 143 ALA B O 1
ATOM 2503 N N . ARG B 1 144 ? -12.82 -13.852 -18.5 1 96.88 144 ARG B N 1
ATOM 2504 C CA . ARG B 1 144 ? -12.883 -15.203 -17.969 1 96.88 144 ARG B CA 1
ATOM 2505 C C . ARG B 1 144 ? -12.43 -15.25 -16.5 1 96.88 144 ARG B C 1
ATOM 2507 O O . ARG B 1 144 ? -13.055 -15.914 -15.68 1 96.88 144 ARG B O 1
ATOM 2514 N N . GLN B 1 145 ? -11.406 -14.578 -16.219 1 97.62 145 GLN B N 1
ATOM 2515 C CA . GLN B 1 145 ? -10.883 -14.484 -14.859 1 97.62 145 GLN B CA 1
ATOM 2516 C C . GLN B 1 145 ? -11.859 -13.758 -13.938 1 97.62 145 GLN B C 1
ATOM 2518 O O . GLN B 1 145 ? -12.031 -14.141 -12.781 1 97.62 145 GLN B O 1
ATOM 2523 N N . LEU B 1 146 ? -12.461 -12.758 -14.484 1 98.06 146 LEU B N 1
ATOM 2524 C CA . LEU B 1 146 ? -13.477 -12.023 -13.734 1 98.06 146 LEU B CA 1
ATOM 2525 C C . LEU B 1 146 ? -14.641 -12.938 -13.359 1 98.06 146 LEU B C 1
ATOM 2527 O O . LEU B 1 146 ? -15.125 -12.906 -12.227 1 98.06 146 LEU B O 1
ATOM 2531 N N . ALA B 1 147 ? -15.07 -13.773 -14.234 1 98.06 147 ALA B N 1
ATOM 2532 C CA . ALA B 1 147 ? -16.156 -14.719 -13.977 1 98.06 147 ALA B CA 1
ATOM 2533 C C . ALA B 1 147 ? -15.781 -15.695 -12.867 1 98.06 147 ALA B C 1
ATOM 2535 O O . ALA B 1 147 ? -16.594 -16 -11.992 1 98.06 147 ALA B O 1
ATOM 2536 N N . TYR B 1 148 ? -14.602 -16.141 -12.945 1 98.38 148 TYR B N 1
ATOM 2537 C CA . TYR B 1 148 ? -14.109 -17.047 -11.898 1 98.38 148 TYR B CA 1
ATOM 2538 C C . TYR B 1 148 ? -14.18 -16.375 -10.531 1 98.38 148 TYR B C 1
ATOM 2540 O O . TYR B 1 148 ? -14.664 -16.953 -9.57 1 98.38 148 TYR B O 1
ATOM 2548 N N . LEU B 1 149 ? -13.703 -15.078 -10.484 1 98.56 149 LEU B N 1
ATOM 2549 C CA . LEU B 1 149 ? -13.688 -14.359 -9.219 1 98.56 149 LEU B CA 1
ATOM 2550 C C . LEU B 1 149 ? -15.109 -14.086 -8.719 1 98.56 149 LEU B C 1
ATOM 2552 O O . LEU B 1 149 ? -15.367 -14.133 -7.52 1 98.56 149 LEU B O 1
ATOM 2556 N N . GLU B 1 150 ? -15.938 -13.859 -9.625 1 98.44 150 GLU B N 1
ATOM 2557 C CA . GLU B 1 150 ? -17.328 -13.594 -9.281 1 98.44 150 GLU B CA 1
ATOM 2558 C C 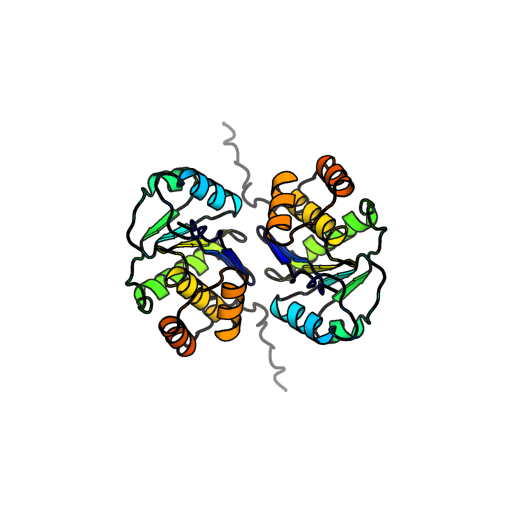. GLU B 1 150 ? -17.969 -14.82 -8.641 1 98.44 150 GLU B C 1
ATOM 2560 O O . GLU B 1 150 ? -18.812 -14.688 -7.746 1 98.44 150 GLU B O 1
ATOM 2565 N N . MET B 1 151 ? -17.594 -15.938 -9 1 98.06 151 MET B N 1
ATOM 2566 C CA . MET B 1 151 ? -18.203 -17.188 -8.531 1 98.06 151 MET B CA 1
ATOM 2567 C C . MET B 1 151 ? -17.469 -17.703 -7.293 1 98.06 151 MET B C 1
ATOM 2569 O O . MET B 1 151 ? -17.984 -18.594 -6.598 1 98.06 151 MET B O 1
ATOM 2573 N N . TYR B 1 152 ? -16.281 -17.219 -7.051 1 98.38 152 TYR B N 1
ATOM 2574 C CA . TYR B 1 152 ? -15.492 -17.672 -5.918 1 98.38 152 TYR B CA 1
ATOM 2575 C C . TYR B 1 152 ? -16.172 -17.312 -4.598 1 98.38 152 TYR B C 1
ATOM 2577 O O . TYR B 1 152 ? -16.594 -16.172 -4.395 1 98.38 152 TYR B O 1
ATOM 2585 N N . LYS B 1 153 ? -16.266 -18.266 -3.74 1 97.56 153 LYS B N 1
ATOM 2586 C CA . LYS B 1 153 ? -16.844 -18.062 -2.412 1 97.56 153 LYS B CA 1
ATOM 2587 C C . LYS B 1 153 ? -15.75 -18.062 -1.342 1 97.56 153 LYS B C 1
ATOM 2589 O O . LYS B 1 153 ? -15.266 -19.109 -0.934 1 97.56 153 LYS B O 1
ATOM 2594 N N . ALA B 1 154 ? -15.508 -16.891 -0.861 1 96.81 154 ALA B N 1
ATOM 2595 C CA . ALA B 1 154 ? -14.477 -16.719 0.155 1 96.81 154 ALA B CA 1
ATOM 2596 C C . ALA B 1 154 ? -14.898 -17.359 1.478 1 96.81 154 ALA B C 1
ATOM 2598 O O . ALA B 1 154 ? -16.078 -17.328 1.832 1 96.81 154 ALA B O 1
ATOM 2599 N N . LYS B 1 155 ? -13.906 -17.828 2.256 1 95.38 155 LYS B N 1
ATOM 2600 C CA . LYS B 1 155 ? -14.164 -18.469 3.539 1 95.38 155 LYS B CA 1
ATOM 2601 C C . LYS B 1 155 ? -13.523 -17.703 4.684 1 95.38 155 LYS B C 1
ATOM 2603 O O . LYS B 1 155 ? -13.328 -18.25 5.777 1 95.38 155 LYS B O 1
ATOM 2608 N N . ALA B 1 156 ? -13.031 -16.531 4.48 1 92.94 156 ALA B N 1
ATOM 2609 C CA . ALA B 1 156 ? -12.453 -15.609 5.465 1 92.94 156 ALA B CA 1
ATOM 2610 C C . ALA B 1 156 ? -11.172 -16.188 6.059 1 92.94 156 ALA B C 1
ATOM 2612 O O . ALA B 1 156 ? -10.906 -16.031 7.254 1 92.94 156 ALA B O 1
ATOM 2613 N N . ARG B 1 157 ? -10.398 -16.844 5.207 1 92.69 157 ARG B N 1
ATOM 2614 C CA . ARG B 1 157 ? -9.195 -17.516 5.664 1 92.69 157 ARG B CA 1
ATOM 2615 C C . ARG B 1 157 ? -8.125 -16.516 6.082 1 92.69 157 ARG B C 1
ATOM 2617 O O . ARG B 1 157 ? -7.168 -16.875 6.777 1 92.69 157 ARG B O 1
ATOM 2624 N N . LEU B 1 158 ? -8.258 -15.281 5.656 1 94.69 158 LEU B N 1
ATOM 2625 C CA . LEU B 1 158 ? -7.195 -14.312 5.898 1 94.69 158 LEU B CA 1
ATOM 2626 C C . LEU B 1 158 ? -7.711 -13.141 6.727 1 94.69 158 LEU B C 1
ATOM 2628 O O . LEU B 1 158 ? -7.059 -12.094 6.809 1 94.69 158 LEU B O 1
ATOM 2632 N N . ARG B 1 159 ? -8.844 -13.242 7.34 1 86.81 159 ARG B N 1
ATOM 2633 C CA . ARG B 1 159 ? -9.352 -12.211 8.234 1 86.81 159 ARG B CA 1
ATOM 2634 C C . ARG B 1 159 ? -8.688 -12.305 9.609 1 86.81 159 ARG B C 1
ATOM 2636 O O . ARG B 1 159 ? -8.516 -13.398 10.148 1 86.81 159 ARG B O 1
ATOM 2643 N N . PRO B 1 160 ? -8.117 -11.102 10.008 1 74.06 160 PRO B N 1
ATOM 2644 C CA . PRO B 1 160 ? -7.543 -11.164 11.359 1 74.06 160 PRO B CA 1
ATOM 2645 C C . PRO B 1 160 ? -8.555 -11.617 12.406 1 74.06 160 PRO B C 1
ATOM 2647 O O . PRO B 1 160 ? -9.742 -11.305 12.297 1 74.06 160 PRO B O 1
ATOM 2650 N N . LYS B 1 161 ? -8.289 -12.664 13.211 1 59 161 LYS B N 1
ATOM 2651 C CA . LYS B 1 161 ? -9.164 -13.125 14.281 1 59 161 LYS B CA 1
ATOM 2652 C C . LYS B 1 161 ? -9.508 -11.992 15.234 1 59 161 LYS B C 1
ATOM 2654 O O . LYS B 1 161 ? -8.641 -11.195 15.594 1 59 161 LYS B O 1
ATOM 2659 N N . ASN B 1 162 ? -10.664 -11.398 15.188 1 52.34 162 ASN B N 1
ATOM 2660 C CA . ASN B 1 162 ? -11.109 -10.438 16.188 1 52.34 162 ASN B CA 1
ATOM 2661 C C . ASN B 1 162 ? -10.773 -10.906 17.594 1 52.34 162 ASN B C 1
ATOM 2663 O O . ASN B 1 162 ? -11.156 -12.008 18 1 52.34 162 ASN B O 1
ATOM 2667 N N . GLY B 1 163 ? -9.617 -10.719 18.062 1 41.81 163 GLY B N 1
ATOM 2668 C CA . GLY B 1 163 ? -9.445 -11.008 19.469 1 41.81 163 GLY B CA 1
ATOM 2669 C C . GLY B 1 163 ? -10.641 -10.586 20.312 1 41.81 163 GLY B C 1
ATOM 2670 O O . GLY B 1 163 ? -10.562 -10.562 21.547 1 41.81 163 GLY B O 1
ATOM 2671 N N . ARG B 1 164 ? -11.641 -9.898 19.953 1 37.31 164 ARG B N 1
ATOM 2672 C CA . ARG B 1 164 ? -12.57 -9.398 20.953 1 37.31 164 ARG B CA 1
ATOM 2673 C C . ARG B 1 164 ? -13.219 -10.547 21.719 1 37.31 164 ARG B C 1
ATOM 2675 O O . ARG B 1 164 ? -13.961 -10.32 22.688 1 37.31 164 ARG B O 1
ATOM 2682 N N . ASN B 1 165 ? -13.477 -11.688 21.156 1 35.56 165 ASN B N 1
ATOM 2683 C CA . ASN B 1 165 ? -14.609 -12.258 21.875 1 35.56 165 ASN B CA 1
ATOM 2684 C C . ASN B 1 165 ? -14.258 -12.594 23.328 1 35.56 165 ASN B C 1
ATOM 2686 O O . ASN B 1 165 ? -13.68 -13.648 23.594 1 35.56 165 ASN B O 1
ATOM 2690 N N . GLY B 1 166 ? -13.625 -11.75 24.094 1 34 166 GLY B N 1
ATOM 2691 C CA . GLY B 1 166 ? -13.875 -12.078 25.5 1 34 166 GLY B CA 1
ATOM 2692 C C . GLY B 1 166 ? -15.336 -12.383 25.781 1 34 166 GLY B C 1
ATOM 2693 O O . GLY B 1 166 ? -16.234 -11.688 25.297 1 34 166 GLY B O 1
ATOM 2694 N N . GLY B 1 167 ? -15.672 -13.625 25.844 1 34.06 167 GLY B N 1
ATOM 2695 C CA . GLY B 1 167 ? -16.922 -14.281 26.203 1 34.06 167 GLY B CA 1
ATOM 2696 C C . GLY B 1 167 ? -17.672 -13.57 27.312 1 34.06 167 GLY B C 1
ATOM 2697 O O . GLY B 1 167 ? -17.047 -13.039 28.25 1 34.06 167 GLY B O 1
ATOM 2698 N N . HIS B 1 168 ? -18.734 -12.789 27.062 1 33.94 168 HIS B N 1
ATOM 2699 C CA . HIS B 1 168 ? -19.797 -12.383 27.984 1 33.94 168 HIS B CA 1
ATOM 2700 C C . HIS B 1 168 ? -20.109 -13.492 28.984 1 33.94 168 HIS B C 1
ATOM 2702 O O . HIS B 1 168 ? -20.5 -14.602 28.594 1 33.94 168 HIS B O 1
ATOM 2708 N N . HIS B 1 169 ? -19.266 -13.695 30.078 1 34.03 169 HIS B N 1
ATOM 2709 C CA . HIS B 1 169 ? -19.719 -14.406 31.266 1 34.03 169 HIS B CA 1
ATOM 2710 C C . HIS B 1 169 ? -21.141 -14 31.641 1 34.03 169 HIS B C 1
ATOM 2712 O O . HIS B 1 169 ? -21.406 -12.82 31.891 1 34.03 169 HIS B O 1
ATOM 2718 N N . GLY B 1 170 ? -22.172 -14.461 30.984 1 30.83 170 GLY B N 1
ATOM 2719 C CA . GLY B 1 170 ? -23.578 -14.492 31.328 1 30.83 170 GLY B CA 1
ATOM 2720 C C . GLY B 1 170 ? -23.844 -14.695 32.812 1 30.83 170 GLY B C 1
ATOM 2721 O O . GLY B 1 170 ? -23.188 -15.523 33.438 1 30.83 170 GLY B O 1
ATOM 2722 N N . CYS B 1 171 ? -24.125 -13.594 33.594 1 34.16 171 CYS B N 1
ATOM 2723 C CA . CYS B 1 171 ? -24.703 -13.508 34.938 1 34.16 171 CYS B CA 1
ATOM 2724 C C . CYS B 1 171 ? -25.766 -14.57 35.156 1 34.16 171 CYS B C 1
ATOM 2726 O O . CYS B 1 171 ? -26.781 -14.586 34.469 1 34.16 171 CYS B O 1
ATOM 2728 N N . THR B 1 172 ? -25.312 -15.789 35.281 1 31.52 172 THR B N 1
ATOM 2729 C CA . THR B 1 172 ? -26.203 -16.828 35.781 1 31.52 172 THR B CA 1
ATOM 2730 C C . THR B 1 172 ? -27.031 -16.312 36.969 1 31.52 172 THR B C 1
ATOM 2732 O O . THR B 1 172 ? -26.469 -15.82 37.938 1 31.52 172 THR B O 1
ATOM 2735 N N . ILE B 1 173 ? -28.25 -15.875 36.719 1 29 173 ILE B N 1
ATOM 2736 C CA . ILE B 1 173 ? -29.281 -15.555 37.688 1 29 173 ILE B CA 1
ATOM 2737 C C . ILE B 1 173 ? -29.344 -16.641 38.75 1 29 173 ILE B C 1
ATOM 2739 O O . ILE B 1 173 ? -29.547 -17.828 38.438 1 29 173 ILE B O 1
ATOM 2743 N N . LEU B 1 174 ? -28.594 -16.453 39.875 1 22.39 174 LEU B N 1
ATOM 2744 C CA . LEU B 1 174 ? -29.078 -17.109 41.094 1 22.39 174 LEU B CA 1
ATOM 2745 C C . LEU B 1 174 ? -30.438 -16.578 41.5 1 22.39 174 LEU B C 1
ATOM 2747 O O . LEU B 1 174 ? -30.656 -15.359 41.531 1 22.39 174 LEU B O 1
#

Nearest PDB structures (foldseek):
  1xm2-assembly1_A  TM=9.733E-01  e=1.353E-23  Homo sapiens
  5k22-assembly1_A  TM=9.814E-01  e=2.974E-23  Homo sapiens
  5tsr-assembly1_C  TM=9.818E-01  e=1.261E-22  Homo sapiens
  8ct8-assembly2_D  TM=9.794E-01  e=4.111E-22  Drosophila melanogaster
  1rxd-assembly2_B  TM=9.605E-01  e=5.709E-22  Homo sapiens

Organism: NCBI:txid231223

pLDDT: mean 89.84, std 19.25, range [22.39, 98.94]